Protein AF-A0A507FCL3-F1 (afdb_monomer)

Mean predicted aligned error: 18.38 Å

Radius of gyration: 32.46 Å; Cα contacts (8 Å, |Δi|>4): 302; chains: 1; bounding box: 67×98×70 Å

Solvent-accessible surface area (backbone atoms only — not comparable to full-atom values): 15483 Å² total; per-residue (Å²): 134,83,84,87,79,89,84,82,83,85,82,90,84,80,90,79,91,88,88,85,84,90,82,91,76,92,73,91,75,76,77,72,78,76,68,74,72,80,85,73,82,84,76,78,80,78,48,43,61,56,57,49,52,52,50,30,68,76,18,66,22,22,34,40,29,37,91,86,41,67,49,30,51,51,42,52,51,55,40,50,77,68,71,55,76,64,45,76,47,50,32,81,81,43,95,59,22,67,53,32,43,50,43,45,17,75,75,68,73,48,77,56,69,22,39,30,27,49,53,61,44,80,59,43,37,41,68,46,52,53,47,33,46,75,69,58,50,41,59,53,73,72,60,70,78,71,72,65,80,85,66,85,78,69,74,79,73,86,42,73,41,49,48,49,52,51,53,51,35,75,75,32,62,24,37,38,39,27,41,88,92,34,68,51,30,52,52,42,49,54,54,45,54,73,69,72,57,83,65,47,76,44,52,38,74,79,48,58,71,64,57,28,51,44,39,33,53,47,38,21,73,75,68,77,43,64,61,69,22,36,31,29,46,75,60,40,78,64,39,36,40,64,48,49,53,51,29,48,78,68,63,52,39,63,77,67,74,107

Nearest PDB structures (foldseek):
  5kqa-assembly1_A  TM=9.632E-01  e=6.337E-11  Polygonaceae
  5gtx-assembly2_B  TM=9.573E-01  e=3.361E-10  Polygonaceae
  2e7p-assembly5_D  TM=9.748E-01  e=5.745E-10  Populus tremula x Populus tremuloides
  2e7p-assembly1_B  TM=9.399E-01  e=3.567E-10  Populus tremula x Populus tremuloides
  3uiw-assembly1_A  TM=8.988E-01  e=1.966E-10  Danio rerio

InterPro domains:
  IPR002109 Glutaredoxin [PF00462] (61-123)
  IPR002109 Glutaredoxin [PF00462] (174-238)
  IPR011767 Glutaredoxin active site [PS00195] (63-79)
  IPR011899 Glutaredoxin, eukaryotic/virial [TIGR02180] (61-141)
  IPR014025 Glutaredoxin subgroup [PR00160] (61-79)
  IPR014025 Glutaredoxin subgroup [PR00160] (106-119)
  IPR014025 Glutaredoxin subgroup [PR00160] (120-133)
  IPR036249 Thioredoxin-like superfamily [SSF52833] (52-144)
  IPR036249 Thioredoxin-like superfamily [SSF52833] (163-258)

pLDDT: mean 82.32, std 20.41, range [35.91, 98.5]

Sequence (258 aa):
MKQGAVMPKQPFSKRNIWATILLLMLSSTLVFAYTEPPVNLISARANPATIAEEFISASKVAVFSKTTCPYCKKAKGLLNSYNATYSVLELNLRADGPLIQEYLANKTGQHTVPNIFIRGAHVGGCDALFQLDKEGKLKDLLASSAANPSTAAKQPPTHPAEQTVETILAHSKIVVFGRSGCLACLKAKKLLDSYQVAYTVVNIDLRDEEDGSEILSYLELRTGRRSVPNVFVRGESVGGNEDIHDMDRAGSLAALLE

Foldseek 3Di:
DDDDDDDDDDDDDDDDDDDDDDDDDDDDPPPPPPPPDPPDDDDPPQQLLNVLQCQLQVWQKEWEAAPPDPQSVLQVVVCVVLVFDGDYDHLVVDPCSQVNLVSLCVVPVASDPGFMHHLNHTQGTSVSLVVCVVVVNNNCSRPVPDHHPPDDPDDDDPDPLLVVLVVQLQVWQKEWEAAPPDPQSVLQVVVVVVLVADYHYDHLNPDPPVSSQVNLVVCCVQPVGSDPGFMDGSSHTQGTSVSLVVCVVVVNNNVRRD

Secondary structure (DSSP, 8-state):
-----------------------------------PPP---------HHHHHHHHHHH-SEEEEE-TT-HHHHHHHHHHHHTT---EEEEGGGSTTHHHHHHHHHHHHS--SSPEEEETTEEEESHHHHHHHHHTTHHHHHHH-------S--PPP--SHHHHHHHHHHHH-SEEEEE-TT-HHHHHHHHHHHHTT---EEEEGGGS-HHHHHHHHHHHHHHHS--SS-EEEETTEEEESHHHHHHHHHTT-HHHHH-

Organism: NCBI:txid246404

Structure (mmCIF, N/CA/C/O backbone):
data_AF-A0A507FCL3-F1
#
_entry.id   AF-A0A507FCL3-F1
#
loop_
_atom_site.group_PDB
_atom_site.id
_atom_site.type_symbol
_atom_site.label_atom_id
_atom_site.label_alt_id
_atom_site.label_comp_id
_atom_site.label_asym_id
_atom_site.label_entity_id
_atom_site.label_seq_id
_atom_site.pdbx_PDB_ins_code
_atom_site.Cartn_x
_atom_site.Cartn_y
_atom_site.Cartn_z
_atom_site.occupancy
_atom_site.B_iso_or_equiv
_atom_site.auth_seq_id
_atom_site.auth_comp_id
_atom_site.auth_asym_id
_atom_site.auth_atom_id
_atom_site.pdbx_PDB_model_num
ATOM 1 N N . MET A 1 1 ? 48.977 -60.668 -38.399 1.00 41.00 1 MET A N 1
ATOM 2 C CA . MET A 1 1 ? 49.342 -61.262 -37.089 1.00 41.00 1 MET A CA 1
ATOM 3 C C . MET A 1 1 ? 48.112 -61.252 -36.191 1.00 41.00 1 MET A C 1
ATOM 5 O O . MET A 1 1 ? 47.412 -60.254 -36.242 1.00 41.00 1 MET A O 1
ATOM 9 N N . LYS A 1 2 ? 47.927 -62.299 -35.364 1.00 46.09 2 LYS A N 1
ATOM 10 C CA . LYS A 1 2 ? 46.824 -62.507 -34.388 1.00 46.09 2 LYS A CA 1
ATOM 11 C C . LYS A 1 2 ? 45.443 -62.724 -35.054 1.00 46.09 2 LYS A C 1
ATOM 13 O O . LYS A 1 2 ? 44.996 -61.892 -35.826 1.00 46.09 2 LYS A O 1
ATOM 18 N N . GLN A 1 3 ? 44.941 -63.970 -35.060 1.00 44.97 3 GLN A N 1
ATOM 19 C CA . GLN A 1 3 ? 44.104 -64.619 -34.014 1.00 44.97 3 GLN A CA 1
ATOM 20 C C . GLN A 1 3 ? 42.691 -64.001 -34.017 1.00 44.97 3 GLN A C 1
ATOM 22 O O . GLN A 1 3 ? 42.576 -62.789 -33.944 1.00 44.97 3 GLN A O 1
ATOM 27 N N . GLY A 1 4 ? 41.591 -64.738 -34.208 1.00 37.34 4 GLY A N 1
ATOM 28 C CA . GLY A 1 4 ? 41.190 -65.977 -33.519 1.00 37.34 4 GLY A CA 1
ATOM 29 C C . GLY A 1 4 ? 40.108 -65.604 -32.481 1.00 37.34 4 GLY A C 1
ATOM 30 O O . GLY A 1 4 ? 40.205 -64.536 -31.897 1.00 37.34 4 GLY A O 1
ATOM 31 N N . ALA A 1 5 ? 39.050 -66.368 -32.204 1.00 46.97 5 ALA A N 1
ATOM 32 C CA . ALA A 1 5 ? 38.655 -67.694 -32.675 1.00 46.97 5 ALA A CA 1
ATOM 33 C C . ALA A 1 5 ? 37.117 -67.865 -32.589 1.00 46.97 5 ALA A C 1
ATOM 35 O O . ALA A 1 5 ? 36.411 -67.019 -32.046 1.00 46.97 5 ALA A O 1
ATOM 36 N N . VAL A 1 6 ? 36.607 -68.983 -33.113 1.00 52.00 6 VAL A N 1
ATOM 37 C CA . VAL A 1 6 ? 35.205 -69.423 -32.977 1.00 52.00 6 VAL A CA 1
ATOM 38 C C . VAL A 1 6 ? 34.882 -69.773 -31.517 1.00 52.00 6 VAL A C 1
ATOM 40 O O . VAL A 1 6 ? 35.696 -70.417 -30.859 1.00 52.00 6 VAL A O 1
ATOM 43 N N . MET A 1 7 ? 33.663 -69.477 -31.047 1.00 44.53 7 MET A N 1
ATOM 44 C CA . MET A 1 7 ? 33.050 -70.202 -29.922 1.00 44.53 7 MET A CA 1
ATOM 45 C C . MET A 1 7 ? 31.559 -70.521 -30.159 1.00 44.53 7 MET A C 1
ATOM 47 O O . MET A 1 7 ? 30.928 -69.863 -30.990 1.00 44.53 7 MET A O 1
ATOM 51 N N . PRO A 1 8 ? 31.010 -71.582 -29.525 1.00 54.41 8 PRO A N 1
ATOM 52 C CA . PRO A 1 8 ? 29.902 -72.347 -30.095 1.00 54.41 8 PRO A CA 1
ATOM 53 C C . PRO A 1 8 ? 28.560 -72.220 -29.343 1.00 54.41 8 PRO A C 1
ATOM 55 O O . PRO A 1 8 ? 28.418 -71.515 -28.348 1.00 54.41 8 PRO A O 1
ATOM 58 N N . LYS A 1 9 ? 27.546 -72.919 -29.866 1.00 48.75 9 LYS A N 1
ATOM 59 C CA . LYS A 1 9 ? 26.146 -72.906 -29.408 1.00 48.75 9 LYS A CA 1
ATOM 60 C C . LYS A 1 9 ? 25.936 -73.638 -28.065 1.00 48.75 9 LYS A C 1
ATOM 62 O O . LYS A 1 9 ? 26.449 -74.736 -27.917 1.00 48.75 9 LYS A O 1
ATOM 67 N N . GLN A 1 10 ? 25.084 -73.049 -27.207 1.00 46.94 10 GLN A N 1
ATOM 68 C CA . GLN A 1 10 ? 23.915 -73.635 -26.491 1.00 46.94 10 GLN A CA 1
ATOM 69 C C . GLN A 1 10 ? 24.068 -75.030 -25.825 1.00 46.94 10 GLN A C 1
ATOM 71 O O . GLN A 1 10 ? 24.465 -75.981 -26.493 1.00 46.94 10 GLN A O 1
ATOM 76 N N . PRO A 1 11 ? 23.579 -75.228 -24.576 1.00 53.56 11 PRO A N 1
ATOM 77 C CA . PRO A 1 11 ? 22.143 -75.535 -24.457 1.00 53.56 11 PRO A CA 1
ATOM 78 C C . PRO A 1 11 ? 21.402 -75.081 -23.179 1.00 53.56 11 PRO A C 1
ATOM 80 O O . PRO A 1 11 ? 21.971 -74.835 -22.119 1.00 53.56 11 PRO A O 1
ATOM 83 N N . PHE A 1 12 ? 20.069 -75.092 -23.299 1.00 45.16 12 PHE A N 1
ATOM 84 C CA . PHE A 1 12 ? 19.095 -75.169 -22.204 1.00 45.16 12 PHE A CA 1
ATOM 85 C C . PHE A 1 12 ? 19.418 -76.283 -21.189 1.00 45.16 12 PHE A C 1
ATOM 87 O O . PHE A 1 12 ? 19.737 -77.404 -21.583 1.00 45.16 12 PHE A O 1
ATOM 94 N N . SER A 1 13 ? 19.141 -76.034 -19.905 1.00 45.75 13 SER A N 1
ATOM 95 C CA . SER A 1 13 ? 18.914 -77.088 -18.904 1.00 45.75 13 SER A CA 1
ATOM 96 C C . SER A 1 13 ? 17.636 -76.817 -18.103 1.00 45.75 13 SER A C 1
ATOM 98 O O . SER A 1 13 ? 17.200 -75.672 -17.975 1.00 45.75 13 SER A O 1
ATOM 100 N N . LYS A 1 14 ? 16.985 -77.884 -17.628 1.00 47.19 14 LYS A N 1
ATOM 101 C CA . LYS A 1 14 ? 15.649 -77.862 -17.010 1.00 47.19 14 LYS A CA 1
ATOM 102 C C . LYS A 1 14 ? 15.719 -78.003 -15.481 1.00 47.19 14 LYS A C 1
ATOM 104 O O . LYS A 1 14 ? 16.662 -78.569 -14.948 1.00 47.19 14 LYS A O 1
ATOM 109 N N . ARG A 1 15 ? 14.648 -77.517 -14.838 1.00 52.25 15 ARG A N 1
ATOM 110 C CA . ARG A 1 15 ? 14.105 -77.821 -13.491 1.00 52.25 15 ARG A CA 1
ATOM 111 C C . ARG A 1 15 ? 14.760 -78.962 -12.687 1.00 52.25 15 ARG A C 1
ATOM 113 O O . ARG A 1 15 ? 14.888 -80.062 -13.208 1.00 52.25 15 ARG A O 1
ATOM 120 N N . ASN A 1 16 ? 14.925 -78.722 -11.381 1.00 45.62 16 ASN A N 1
ATOM 121 C CA . ASN A 1 16 ? 14.407 -79.503 -10.231 1.00 45.62 16 ASN A CA 1
ATOM 122 C C . ASN A 1 16 ? 14.698 -78.655 -8.964 1.00 45.62 16 ASN A C 1
ATOM 124 O O . ASN A 1 16 ? 15.793 -78.122 -8.847 1.00 45.62 16 ASN A O 1
ATOM 128 N N . ILE A 1 17 ? 13.736 -78.249 -8.123 1.00 52.31 17 ILE A N 1
ATOM 129 C CA . ILE A 1 17 ? 12.953 -79.041 -7.149 1.00 52.31 17 ILE A CA 1
ATOM 130 C C . ILE A 1 17 ? 13.863 -79.900 -6.261 1.00 52.31 17 ILE A C 1
ATOM 132 O O . ILE A 1 17 ? 14.416 -80.862 -6.768 1.00 52.31 17 ILE A O 1
ATOM 136 N N . TRP A 1 18 ? 13.985 -79.544 -4.976 1.00 36.41 18 TRP A N 1
ATOM 137 C CA . TRP A 1 18 ? 13.932 -80.377 -3.750 1.00 36.41 18 TRP A CA 1
ATOM 138 C C . TRP A 1 18 ? 14.302 -79.471 -2.555 1.00 36.41 18 TRP A C 1
ATOM 140 O O . TRP A 1 18 ? 15.135 -78.578 -2.691 1.00 36.41 18 TRP A O 1
ATOM 150 N N . ALA A 1 19 ? 13.640 -79.637 -1.408 1.00 41.69 19 ALA A N 1
ATOM 151 C CA . ALA A 1 19 ? 13.740 -78.728 -0.259 1.00 41.69 19 ALA A CA 1
ATOM 152 C C . ALA A 1 19 ? 14.414 -79.387 0.955 1.00 41.69 19 ALA A C 1
ATOM 154 O O . ALA A 1 19 ? 14.091 -80.532 1.245 1.00 41.69 19 ALA A O 1
ATOM 155 N N . THR A 1 20 ? 15.229 -78.631 1.705 1.00 46.69 20 THR A N 1
ATOM 156 C CA . THR A 1 20 ? 15.586 -78.853 3.133 1.00 46.69 20 THR A CA 1
ATOM 157 C C . THR A 1 20 ? 16.237 -77.568 3.689 1.00 46.69 20 THR A C 1
ATOM 159 O O . THR A 1 20 ? 17.248 -77.140 3.148 1.00 46.69 20 THR A O 1
ATOM 162 N N . ILE A 1 21 ? 15.589 -76.793 4.572 1.00 44.28 21 ILE A N 1
ATOM 163 C CA . ILE A 1 21 ? 15.561 -76.877 6.059 1.00 44.28 21 ILE A CA 1
ATOM 164 C C . ILE A 1 21 ? 16.564 -75.914 6.753 1.00 44.28 21 ILE A C 1
ATOM 166 O O . ILE A 1 21 ? 17.765 -76.141 6.772 1.00 44.28 21 ILE A O 1
ATOM 170 N N . LEU A 1 22 ? 15.987 -74.863 7.357 1.00 38.59 22 LEU A N 1
ATOM 171 C CA . LEU A 1 22 ? 16.255 -74.303 8.699 1.00 38.59 22 LEU A CA 1
ATOM 172 C C . LEU A 1 22 ? 17.705 -73.998 9.163 1.00 38.59 22 LEU A C 1
ATOM 174 O O . LEU A 1 22 ? 18.392 -74.896 9.634 1.00 38.59 22 LEU A O 1
ATOM 178 N N . LEU A 1 23 ? 18.041 -72.702 9.309 1.00 42.62 23 LEU A N 1
ATOM 179 C CA . LEU A 1 23 ? 18.432 -72.134 10.619 1.00 42.62 23 LEU A CA 1
ATOM 180 C C . LEU A 1 23 ? 18.276 -70.599 10.670 1.00 42.62 23 LEU A C 1
ATOM 182 O O . LEU A 1 23 ? 18.403 -69.915 9.658 1.00 42.62 23 LEU A O 1
ATOM 186 N N . LEU A 1 24 ? 17.980 -70.068 11.860 1.00 46.19 24 LEU A N 1
ATOM 187 C CA . LEU A 1 24 ? 17.796 -68.639 12.135 1.00 46.19 24 LEU A CA 1
ATOM 188 C C . LEU A 1 24 ? 19.105 -67.840 12.067 1.00 46.19 24 LEU A C 1
ATOM 190 O O . LEU A 1 24 ? 20.075 -68.214 12.718 1.00 46.19 24 LEU A O 1
ATOM 194 N N . MET A 1 25 ? 19.050 -66.651 11.459 1.00 47.28 25 MET A N 1
ATOM 195 C CA . MET A 1 25 ? 19.746 -65.461 11.965 1.00 47.28 25 MET A CA 1
ATOM 196 C C . MET A 1 25 ? 18.852 -64.233 11.786 1.00 47.28 25 MET A C 1
ATOM 198 O O . MET A 1 25 ? 18.450 -63.903 10.671 1.00 47.28 25 MET A O 1
ATOM 202 N N . LEU A 1 26 ? 18.540 -63.549 12.890 1.00 54.47 26 LEU A N 1
ATOM 203 C CA . LEU A 1 26 ? 17.855 -62.262 12.842 1.00 54.47 26 LEU A CA 1
ATOM 204 C C . LEU A 1 26 ? 18.842 -61.190 12.369 1.00 54.47 26 LEU A C 1
ATOM 206 O O . LEU A 1 26 ? 19.818 -60.902 13.055 1.00 54.47 26 LEU A O 1
ATOM 210 N N . SER A 1 27 ? 18.537 -60.525 11.259 1.00 54.50 27 SER A N 1
ATOM 211 C CA . SER A 1 27 ? 19.008 -59.159 11.032 1.00 54.50 27 SER A CA 1
ATOM 212 C C . SER A 1 27 ? 17.822 -58.307 10.602 1.00 54.50 27 SER A C 1
ATOM 214 O O . SER A 1 27 ? 17.270 -58.455 9.516 1.00 54.50 27 SER A O 1
ATOM 216 N N . SER A 1 28 ? 17.376 -57.456 11.526 1.00 59.56 28 SER A N 1
ATOM 217 C CA . SER A 1 28 ? 16.329 -56.479 11.262 1.00 59.56 28 SER A CA 1
ATOM 218 C C . SER A 1 28 ? 16.870 -55.420 10.308 1.00 59.56 28 SER A C 1
ATOM 220 O O . SER A 1 28 ? 17.508 -54.458 10.728 1.00 59.56 28 SER A O 1
ATOM 222 N N . THR A 1 29 ? 16.591 -55.582 9.021 1.00 54.59 29 THR A N 1
ATOM 223 C CA . THR A 1 29 ? 16.470 -54.459 8.094 1.00 54.59 29 THR A CA 1
ATOM 224 C C . THR A 1 29 ? 14.994 -54.243 7.813 1.00 54.59 29 THR A C 1
ATOM 226 O O . THR A 1 29 ? 14.493 -54.442 6.707 1.00 54.59 29 THR A O 1
ATOM 229 N N . LEU A 1 30 ? 14.286 -53.793 8.856 1.00 53.47 30 LEU A N 1
ATOM 230 C CA . LEU A 1 30 ? 13.084 -53.005 8.643 1.00 53.47 30 LEU A CA 1
ATOM 231 C C . LEU A 1 30 ? 13.501 -51.841 7.741 1.00 53.47 30 LEU A C 1
ATOM 233 O O . LEU A 1 30 ? 14.186 -50.918 8.184 1.00 53.47 30 LEU A O 1
ATOM 237 N N . VAL A 1 31 ? 13.116 -51.911 6.466 1.00 51.66 31 VAL A N 1
ATOM 238 C CA . VAL A 1 31 ? 13.117 -50.743 5.595 1.00 51.66 31 VAL A CA 1
ATOM 239 C C . VAL A 1 31 ? 12.065 -49.823 6.191 1.00 51.66 31 VAL A C 1
ATOM 241 O O . VAL A 1 31 ? 10.886 -49.891 5.848 1.00 51.66 31 VAL A O 1
ATOM 244 N N . PHE A 1 32 ? 12.498 -48.986 7.136 1.00 46.69 32 PHE A N 1
ATOM 245 C CA . PHE A 1 32 ? 11.825 -47.736 7.404 1.00 46.69 32 PHE A CA 1
ATOM 246 C C . PHE A 1 32 ? 11.746 -47.046 6.051 1.00 46.69 32 PHE A C 1
ATOM 248 O O . PHE A 1 32 ? 12.746 -46.545 5.533 1.00 46.69 32 PHE A O 1
ATOM 255 N N . ALA A 1 33 ? 10.552 -47.067 5.465 1.00 51.16 33 ALA A N 1
ATOM 256 C CA . ALA A 1 33 ? 10.177 -46.072 4.494 1.00 51.16 33 ALA A CA 1
ATOM 257 C C . ALA A 1 33 ? 10.302 -44.741 5.234 1.00 51.16 33 ALA A C 1
ATOM 259 O O . ALA A 1 33 ? 9.405 -44.345 5.976 1.00 51.16 33 ALA A O 1
ATOM 260 N N . TYR A 1 34 ? 11.464 -44.104 5.088 1.00 38.34 34 TYR A N 1
ATOM 261 C CA . TYR A 1 34 ? 11.653 -42.705 5.411 1.00 38.34 34 TYR A CA 1
ATOM 262 C C . TYR A 1 34 ? 10.756 -41.938 4.446 1.00 38.34 34 TYR A C 1
ATOM 264 O O . TYR A 1 34 ? 11.177 -41.491 3.383 1.00 38.34 34 TYR A O 1
ATOM 272 N N . THR A 1 35 ? 9.479 -41.841 4.811 1.00 48.72 35 THR A N 1
ATOM 273 C CA . THR A 1 35 ? 8.622 -40.761 4.361 1.00 48.72 35 THR A CA 1
ATOM 274 C C . THR A 1 35 ? 9.344 -39.491 4.764 1.00 48.72 35 THR A C 1
ATOM 276 O O . THR A 1 35 ? 9.449 -39.201 5.961 1.00 48.72 35 THR A O 1
ATOM 279 N N . GLU A 1 36 ? 9.899 -38.776 3.789 1.00 56.44 36 GLU A N 1
ATOM 280 C CA . GLU A 1 36 ? 10.427 -37.447 4.049 1.00 56.44 36 GLU A CA 1
ATOM 281 C C . GLU A 1 36 ? 9.304 -36.638 4.711 1.00 56.44 36 GLU A C 1
ATOM 283 O O . GLU A 1 36 ? 8.188 -36.598 4.176 1.00 56.44 36 GLU A O 1
ATOM 288 N N . PRO A 1 37 ? 9.529 -36.050 5.900 1.00 52.41 37 PRO A N 1
ATOM 289 C CA . PRO A 1 37 ? 8.549 -35.134 6.450 1.00 52.41 37 PRO A CA 1
ATOM 290 C C . PRO A 1 37 ? 8.396 -33.988 5.442 1.00 52.41 37 PRO A C 1
ATOM 292 O O . PRO A 1 37 ? 9.414 -33.496 4.945 1.00 52.41 37 PRO A O 1
ATOM 295 N N . PRO A 1 38 ? 7.168 -33.541 5.119 1.00 48.25 38 PRO A N 1
ATOM 296 C CA . PRO A 1 38 ? 7.000 -32.393 4.244 1.00 48.25 38 PRO A CA 1
ATOM 297 C C . PRO A 1 38 ? 7.740 -31.208 4.867 1.00 48.25 38 PRO A C 1
ATOM 299 O O . PRO A 1 38 ? 7.417 -30.783 5.978 1.00 48.25 38 PRO A O 1
ATOM 302 N N . VAL A 1 39 ? 8.760 -30.714 4.160 1.00 42.56 39 VAL A N 1
ATOM 303 C CA . VAL A 1 39 ? 9.591 -29.580 4.577 1.00 42.56 39 VAL A CA 1
ATOM 304 C C . VAL A 1 39 ? 8.739 -28.316 4.625 1.00 42.56 39 VAL A C 1
ATOM 306 O O . VAL A 1 39 ? 8.564 -27.609 3.636 1.00 42.56 39 VAL A O 1
ATOM 309 N N . ASN A 1 40 ? 8.147 -28.073 5.791 1.00 50.50 40 ASN A N 1
ATOM 310 C CA . ASN A 1 40 ? 7.232 -26.970 6.021 1.00 50.50 40 ASN A CA 1
ATOM 311 C C . ASN A 1 40 ? 7.983 -25.810 6.690 1.00 50.50 40 ASN A C 1
ATOM 313 O O . ASN A 1 40 ? 8.512 -25.976 7.790 1.00 50.50 40 ASN A O 1
ATOM 317 N N . LEU A 1 41 ? 7.996 -24.652 6.014 1.00 49.38 41 LEU A N 1
ATOM 318 C CA . LEU A 1 41 ? 8.851 -23.476 6.264 1.00 49.38 41 LEU A CA 1
ATOM 319 C C . LEU A 1 41 ? 10.358 -23.788 6.036 1.00 49.38 41 LEU A C 1
ATOM 321 O O . LEU A 1 41 ? 10.830 -24.896 6.251 1.00 49.38 41 LEU A O 1
ATOM 325 N N . ILE A 1 42 ? 11.186 -22.867 5.531 1.00 45.62 42 ILE A N 1
ATOM 326 C CA . ILE A 1 42 ? 11.552 -21.588 6.161 1.00 45.62 42 ILE A CA 1
ATOM 327 C C . ILE A 1 42 ? 12.036 -20.551 5.118 1.00 45.62 42 ILE A C 1
ATOM 329 O O . ILE A 1 42 ? 12.816 -20.863 4.225 1.00 45.62 42 ILE A O 1
ATOM 333 N N . SER A 1 43 ? 11.674 -19.283 5.355 1.00 41.28 43 SER A N 1
ATOM 334 C CA . SER A 1 43 ? 12.334 -18.056 4.863 1.00 41.28 43 SER A CA 1
ATOM 335 C C . SER A 1 43 ? 12.293 -17.742 3.356 1.00 41.28 43 SER A C 1
ATOM 337 O O . SER A 1 43 ? 13.314 -17.696 2.669 1.00 41.28 43 SER A O 1
ATOM 339 N N . ALA A 1 44 ? 11.135 -17.254 2.905 1.00 42.94 44 ALA A N 1
ATOM 340 C CA . ALA A 1 44 ? 11.190 -15.940 2.266 1.00 42.94 44 ALA A CA 1
ATOM 341 C C . ALA A 1 44 ? 11.679 -14.935 3.328 1.00 42.94 44 ALA A C 1
ATOM 343 O O . ALA A 1 44 ? 11.151 -14.928 4.443 1.00 42.94 44 ALA A O 1
ATOM 344 N N . ARG A 1 45 ? 12.681 -14.102 3.016 1.00 50.03 45 ARG A N 1
ATOM 345 C CA . ARG A 1 45 ? 13.076 -13.000 3.910 1.00 50.03 45 ARG A CA 1
ATOM 346 C C . ARG A 1 45 ? 11.857 -12.096 4.086 1.00 50.03 45 ARG A C 1
ATOM 348 O O . ARG A 1 45 ? 11.479 -11.418 3.135 1.00 50.03 45 ARG A O 1
ATOM 355 N N . ALA A 1 46 ? 11.240 -12.118 5.265 1.00 60.62 46 ALA A N 1
ATOM 356 C CA . ALA A 1 46 ? 10.070 -11.297 5.544 1.00 60.62 46 ALA A CA 1
ATOM 357 C C . ALA A 1 46 ? 10.431 -9.822 5.313 1.00 60.62 46 ALA A C 1
ATOM 359 O O . ALA A 1 46 ? 11.392 -9.311 5.892 1.00 60.62 46 ALA A O 1
ATOM 360 N N . ASN A 1 47 ? 9.708 -9.169 4.402 1.00 85.50 47 ASN A N 1
ATOM 361 C CA . ASN A 1 47 ? 9.982 -7.790 4.021 1.00 85.50 47 ASN A CA 1
ATOM 362 C C . ASN A 1 47 ? 9.732 -6.883 5.248 1.00 85.50 47 ASN A C 1
ATOM 364 O O . ASN A 1 47 ? 8.664 -6.995 5.856 1.00 85.50 47 ASN A O 1
ATOM 368 N N . PRO A 1 48 ? 10.669 -5.988 5.622 1.00 83.44 48 PRO A N 1
ATOM 369 C CA . PRO A 1 48 ? 10.483 -5.025 6.710 1.00 83.44 48 PRO A CA 1
ATOM 370 C C . PRO A 1 48 ? 9.162 -4.246 6.643 1.00 83.44 48 PRO A C 1
ATOM 372 O O . PRO A 1 48 ? 8.553 -4.004 7.685 1.00 83.44 48 PRO A O 1
ATOM 375 N N . ALA A 1 49 ? 8.688 -3.921 5.434 1.00 84.94 49 ALA A N 1
ATOM 376 C CA . ALA A 1 49 ? 7.382 -3.303 5.216 1.00 84.94 49 ALA A CA 1
ATOM 377 C C . ALA A 1 49 ? 6.231 -4.230 5.644 1.00 84.94 49 ALA A C 1
ATOM 379 O O . ALA A 1 49 ? 5.389 -3.839 6.446 1.00 84.94 49 ALA A O 1
ATOM 380 N N . THR A 1 50 ? 6.228 -5.483 5.178 1.00 84.62 50 THR A N 1
ATOM 381 C CA . THR A 1 50 ? 5.217 -6.489 5.542 1.00 84.62 50 THR A CA 1
ATOM 382 C C . THR A 1 50 ? 5.174 -6.718 7.052 1.00 84.62 50 THR A C 1
ATOM 384 O O . THR A 1 50 ? 4.097 -6.678 7.633 1.00 84.62 50 THR A O 1
ATOM 387 N N . ILE A 1 51 ? 6.333 -6.850 7.710 1.00 89.50 51 ILE A N 1
ATOM 388 C CA . ILE A 1 51 ? 6.412 -7.014 9.173 1.00 89.50 51 ILE A CA 1
ATOM 389 C C . ILE A 1 51 ? 5.788 -5.813 9.900 1.00 89.50 51 ILE A C 1
ATOM 391 O O . ILE A 1 51 ? 5.083 -5.992 10.894 1.00 89.50 51 ILE A O 1
ATOM 395 N N . ALA A 1 52 ? 6.051 -4.590 9.430 1.00 92.81 52 ALA A N 1
ATOM 396 C CA . ALA A 1 52 ? 5.485 -3.385 10.023 1.00 92.81 52 ALA A CA 1
ATOM 397 C C . ALA A 1 52 ? 3.958 -3.328 9.847 1.00 92.81 52 ALA A C 1
ATOM 399 O O . ALA A 1 52 ? 3.247 -3.120 10.828 1.00 92.81 52 ALA A O 1
ATOM 400 N N . GLU A 1 53 ? 3.449 -3.562 8.635 1.00 91.81 53 GLU A N 1
ATOM 401 C CA . GLU A 1 53 ? 2.014 -3.493 8.329 1.00 91.81 53 GLU A CA 1
ATOM 402 C C . GLU A 1 53 ? 1.207 -4.624 8.985 1.00 91.81 53 GLU A C 1
ATOM 404 O O . GLU A 1 53 ? 0.122 -4.375 9.514 1.00 91.81 53 GLU A O 1
ATOM 409 N N . GLU A 1 54 ? 1.737 -5.849 9.038 1.00 89.12 54 GLU A N 1
ATOM 410 C CA . GLU A 1 54 ? 1.147 -6.956 9.805 1.00 89.12 54 GLU A CA 1
ATOM 411 C C . GLU A 1 54 ? 1.082 -6.609 11.297 1.00 89.12 54 GLU A C 1
ATOM 413 O O . GLU A 1 54 ? 0.040 -6.762 11.934 1.00 89.12 54 GLU A O 1
ATOM 418 N N . PHE A 1 55 ? 2.166 -6.066 11.863 1.00 94.25 55 PHE A N 1
ATOM 419 C CA . PHE A 1 55 ? 2.200 -5.678 13.271 1.00 94.25 55 PHE A CA 1
ATOM 420 C C . PHE A 1 55 ? 1.230 -4.529 13.592 1.00 94.25 55 PHE A C 1
ATOM 422 O O . PHE A 1 55 ? 0.575 -4.555 14.637 1.00 94.25 55 PHE A O 1
ATOM 429 N N . ILE A 1 56 ? 1.108 -3.543 12.698 1.00 94.88 56 ILE A N 1
ATOM 430 C CA . ILE A 1 56 ? 0.169 -2.417 12.814 1.00 94.88 56 ILE A CA 1
ATOM 431 C C . ILE A 1 56 ? -1.283 -2.901 12.709 1.00 94.88 56 ILE A C 1
ATOM 433 O O . ILE A 1 56 ? -2.114 -2.506 13.525 1.00 94.88 56 ILE A O 1
ATOM 437 N N . SER A 1 57 ? -1.599 -3.758 11.735 1.00 90.12 57 SER A N 1
ATOM 438 C CA . SER A 1 57 ? -2.970 -4.225 11.478 1.00 90.12 57 SER A CA 1
ATOM 439 C C . SER A 1 57 ? -3.474 -5.245 12.506 1.00 90.12 57 SER A C 1
ATOM 441 O O . SER A 1 57 ? -4.655 -5.216 12.861 1.00 90.12 57 SER A O 1
ATOM 443 N N . ALA A 1 58 ? -2.589 -6.093 13.043 1.00 88.81 58 ALA A N 1
ATOM 444 C CA . ALA A 1 58 ? -2.910 -7.053 14.102 1.00 88.81 58 ALA A CA 1
ATOM 445 C C . ALA A 1 58 ? -3.057 -6.417 15.500 1.00 88.81 58 ALA A C 1
ATOM 447 O O . ALA A 1 58 ? -3.573 -7.054 16.420 1.00 88.81 58 ALA A O 1
ATOM 448 N N . SER A 1 59 ? -2.610 -5.170 15.690 1.00 91.25 59 SER A N 1
ATOM 449 C CA . SER A 1 59 ? -2.523 -4.531 17.008 1.00 91.25 59 SER A CA 1
ATOM 450 C C . SER A 1 59 ? -3.509 -3.372 17.159 1.00 91.25 59 SER A C 1
ATOM 452 O O . SER A 1 59 ? -3.393 -2.347 16.493 1.00 91.25 59 SER A O 1
ATOM 454 N N . LYS A 1 60 ? -4.425 -3.462 18.137 1.00 93.06 60 LYS A N 1
ATOM 455 C CA . LYS A 1 60 ? -5.326 -2.342 18.495 1.00 93.06 60 LYS A CA 1
ATOM 456 C C . LYS A 1 60 ? -4.544 -1.062 18.825 1.00 93.06 60 LYS A C 1
ATOM 458 O O . LYS A 1 60 ? -4.972 0.035 18.468 1.00 93.06 60 LYS A O 1
ATOM 463 N N . VAL A 1 61 ? -3.405 -1.219 19.497 1.00 97.00 61 VAL A N 1
ATOM 464 C CA . VAL A 1 61 ? -2.395 -0.183 19.724 1.00 97.00 61 VAL A CA 1
ATOM 465 C C . VAL A 1 61 ? -1.037 -0.823 19.444 1.00 97.00 61 VAL A C 1
ATOM 467 O O . VAL A 1 61 ? -0.680 -1.805 20.096 1.00 97.00 61 VAL A O 1
ATOM 470 N N . ALA A 1 62 ? -0.300 -0.296 18.471 1.00 97.88 62 ALA A N 1
ATOM 471 C CA . ALA A 1 62 ? 1.010 -0.791 18.061 1.00 97.88 62 ALA A CA 1
ATOM 472 C C . ALA A 1 62 ? 2.090 0.201 18.510 1.00 97.88 62 ALA A C 1
ATOM 474 O O . ALA A 1 62 ? 1.997 1.393 18.212 1.00 97.88 62 ALA A O 1
ATOM 475 N N . VAL A 1 63 ? 3.113 -0.272 19.226 1.00 98.44 63 VAL A N 1
ATOM 476 C CA . VAL A 1 63 ? 4.212 0.568 19.724 1.00 98.44 63 VAL A CA 1
ATOM 477 C C . VAL A 1 63 ? 5.545 0.049 19.192 1.00 98.44 63 VAL A C 1
ATOM 479 O O . VAL A 1 63 ? 6.103 -0.921 19.711 1.00 98.44 63 VAL A O 1
ATOM 482 N N . PHE A 1 64 ? 6.099 0.724 18.188 1.00 98.44 64 PHE A N 1
ATOM 483 C CA . PHE A 1 64 ? 7.480 0.500 17.769 1.00 98.44 64 PHE A CA 1
ATOM 484 C C . PHE A 1 64 ? 8.415 1.205 18.753 1.00 98.44 64 PHE A C 1
ATOM 486 O O . PHE A 1 64 ? 8.304 2.409 18.991 1.00 98.44 64 PHE A O 1
ATOM 493 N N . SER A 1 65 ? 9.305 0.437 19.375 1.00 98.50 65 SER A N 1
ATOM 494 C CA . SER A 1 65 ? 10.014 0.810 20.602 1.00 98.50 65 SER A CA 1
ATOM 495 C C . SER A 1 65 ? 11.503 0.466 20.515 1.00 98.50 65 SER A C 1
ATOM 497 O O . SER A 1 65 ? 11.941 -0.264 19.623 1.00 98.50 65 SER A O 1
ATOM 499 N N . LYS A 1 66 ? 12.293 0.995 21.455 1.00 97.88 66 LYS A N 1
ATOM 500 C CA . LYS A 1 66 ? 13.606 0.440 21.808 1.00 97.88 66 LYS A CA 1
ATOM 501 C C . LYS A 1 66 ? 13.717 0.289 23.324 1.00 97.88 66 LYS A C 1
ATOM 503 O O . LYS A 1 66 ? 13.365 1.217 24.058 1.00 97.88 66 LYS A O 1
ATOM 508 N N . THR A 1 67 ? 14.267 -0.826 23.804 1.00 95.75 67 THR A N 1
ATOM 509 C CA . THR A 1 67 ? 14.271 -1.197 25.235 1.00 95.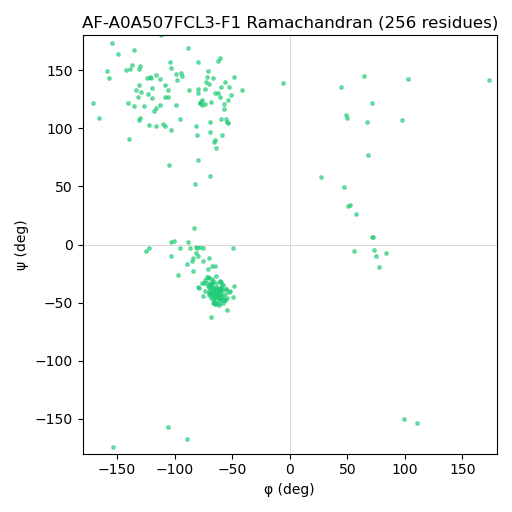75 67 THR A CA 1
ATOM 510 C C . THR A 1 67 ? 15.000 -0.188 26.128 1.00 95.75 67 THR A C 1
ATOM 512 O O . THR A 1 67 ? 14.622 0.034 27.283 1.00 95.75 67 THR A O 1
ATOM 515 N N . THR A 1 68 ? 16.026 0.470 25.587 1.00 94.25 68 THR A N 1
ATOM 516 C CA . THR A 1 68 ? 16.827 1.498 26.265 1.00 94.25 68 THR A CA 1
ATOM 517 C C . THR A 1 68 ? 16.213 2.901 26.206 1.00 94.25 68 THR A C 1
ATOM 519 O O . THR A 1 68 ? 16.663 3.784 26.933 1.00 94.25 68 THR A O 1
ATOM 522 N N . CYS A 1 69 ? 15.177 3.137 25.394 1.00 96.69 69 CYS A N 1
ATOM 523 C CA . CYS A 1 69 ? 14.640 4.479 25.164 1.00 96.69 69 CYS A CA 1
ATOM 524 C C . CYS A 1 69 ? 13.756 4.971 26.336 1.00 96.69 69 CYS A C 1
ATOM 526 O O . CYS A 1 69 ? 12.733 4.346 26.641 1.00 96.69 69 CYS A O 1
ATOM 528 N N . PRO A 1 70 ? 14.066 6.124 26.967 1.00 97.62 70 PRO A N 1
ATOM 529 C CA . PRO A 1 70 ? 13.255 6.667 28.058 1.00 97.62 70 PRO A CA 1
ATOM 530 C C . PRO A 1 70 ? 11.875 7.150 27.587 1.00 97.62 70 PRO A C 1
ATOM 532 O O . PRO A 1 70 ? 10.894 6.970 28.305 1.00 97.62 70 PRO A O 1
ATOM 535 N N . TYR A 1 71 ? 11.758 7.692 26.370 1.00 98.38 71 TYR A N 1
ATOM 536 C CA . TYR A 1 71 ? 10.474 8.118 25.798 1.00 98.38 71 TYR A CA 1
ATOM 537 C C . TYR A 1 71 ? 9.544 6.930 25.515 1.00 98.38 71 TYR A C 1
ATOM 539 O O . TYR A 1 71 ? 8.349 7.011 25.783 1.00 98.38 71 TYR A O 1
ATOM 547 N N . CYS A 1 72 ? 10.089 5.787 25.080 1.00 97.56 72 CYS A N 1
ATOM 548 C CA . CYS A 1 72 ? 9.314 4.550 24.941 1.00 97.56 72 CYS A CA 1
ATOM 549 C C . CYS A 1 72 ? 8.770 4.073 26.296 1.00 97.56 72 CYS A C 1
ATOM 551 O O . CYS A 1 72 ? 7.628 3.629 26.379 1.00 97.56 72 CYS A O 1
ATOM 553 N N . LYS A 1 73 ? 9.560 4.193 27.375 1.00 98.19 73 LYS A N 1
ATOM 554 C CA . LYS A 1 73 ? 9.111 3.871 28.741 1.00 98.19 73 LYS A CA 1
ATOM 555 C C . LYS A 1 73 ? 8.005 4.821 29.218 1.00 98.19 73 LYS A C 1
ATOM 557 O O . LYS A 1 73 ? 7.015 4.341 29.758 1.00 98.19 73 LYS A O 1
ATOM 562 N N . LYS A 1 74 ? 8.128 6.133 28.968 1.00 98.19 74 LYS A N 1
ATOM 563 C CA . LYS A 1 74 ? 7.086 7.130 29.291 1.00 98.19 74 LYS A CA 1
ATOM 564 C C . LYS A 1 74 ? 5.771 6.854 28.556 1.00 98.19 74 LYS A C 1
ATOM 566 O O . LYS A 1 74 ? 4.734 6.771 29.204 1.00 98.19 74 LYS A O 1
ATOM 571 N N . ALA A 1 75 ? 5.816 6.654 27.238 1.00 98.19 75 ALA A N 1
ATOM 572 C CA . ALA A 1 75 ? 4.625 6.373 26.434 1.00 98.19 75 ALA A CA 1
ATOM 573 C C . ALA A 1 75 ? 3.927 5.067 26.858 1.00 98.19 75 ALA A C 1
ATOM 575 O O . ALA A 1 75 ? 2.714 5.053 27.050 1.00 98.19 75 ALA A O 1
ATOM 576 N N . LYS A 1 76 ? 4.692 3.989 27.098 1.00 98.25 76 LYS A N 1
ATOM 577 C CA . LYS A 1 76 ? 4.155 2.731 27.648 1.00 98.25 76 LYS A CA 1
ATOM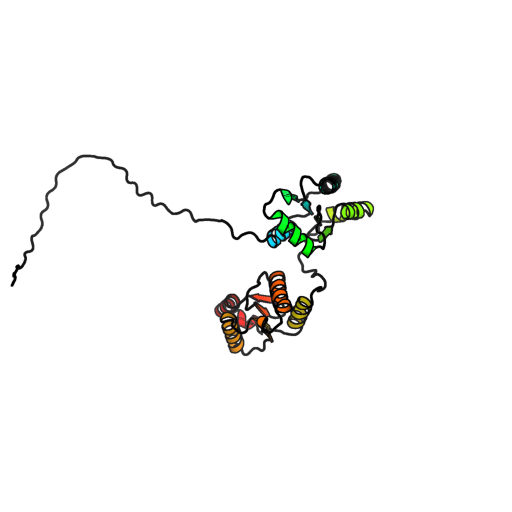 578 C C . LYS A 1 76 ? 3.549 2.922 29.045 1.00 98.25 76 LYS A C 1
ATOM 580 O O . LYS A 1 76 ? 2.499 2.358 29.328 1.00 98.25 76 LYS A O 1
ATOM 585 N N . GLY A 1 77 ? 4.147 3.766 29.890 1.00 98.06 77 GLY A N 1
ATOM 586 C CA . GLY A 1 77 ? 3.589 4.151 31.191 1.00 98.06 77 GLY A CA 1
ATOM 587 C C . GLY A 1 77 ? 2.230 4.856 31.093 1.00 98.06 77 GLY A C 1
ATOM 588 O O . GLY A 1 77 ? 1.320 4.508 31.840 1.00 98.06 77 GLY A O 1
ATOM 589 N N . LEU A 1 78 ? 2.067 5.779 30.140 1.00 98.00 78 LEU A N 1
ATOM 590 C CA . LEU A 1 78 ? 0.790 6.457 29.884 1.00 98.00 78 LEU A CA 1
ATOM 591 C C . LEU A 1 78 ? -0.280 5.491 29.346 1.00 98.00 78 LEU A C 1
ATOM 593 O O . LEU A 1 78 ? -1.416 5.498 29.811 1.00 98.00 78 LEU A O 1
ATOM 597 N N . LEU A 1 79 ? 0.075 4.596 28.418 1.00 97.62 79 LEU A N 1
ATOM 598 C CA . LEU A 1 79 ? -0.847 3.550 27.952 1.00 97.62 79 LEU A CA 1
ATOM 599 C C . LEU A 1 79 ? -1.266 2.608 29.098 1.00 97.62 79 LEU A C 1
ATOM 601 O O . LEU A 1 79 ? -2.441 2.251 29.204 1.00 97.62 79 LEU A O 1
ATOM 605 N N . ASN A 1 80 ? -0.336 2.271 30.000 1.00 97.12 80 ASN A N 1
ATOM 606 C CA . ASN A 1 80 ? -0.628 1.481 31.198 1.00 97.12 80 ASN A CA 1
ATOM 607 C C . ASN A 1 80 ? -1.602 2.197 32.151 1.00 97.12 80 ASN A C 1
ATOM 609 O O . ASN A 1 80 ? -2.483 1.534 32.688 1.00 97.12 80 ASN A O 1
ATOM 613 N N . SER A 1 81 ? -1.508 3.521 32.352 1.00 96.81 81 SER A N 1
ATOM 614 C CA . SER A 1 81 ? -2.452 4.240 33.233 1.00 96.81 81 SER A CA 1
ATOM 615 C C . SER A 1 81 ? -3.885 4.286 32.692 1.00 96.81 81 SER A C 1
ATOM 617 O O . SER A 1 81 ? -4.821 4.472 33.464 1.00 96.81 81 SER A O 1
ATOM 619 N N . TYR A 1 82 ? -4.071 4.052 31.390 1.00 93.75 82 TYR A N 1
ATOM 620 C CA . TYR A 1 82 ? -5.381 3.837 30.767 1.00 93.75 82 TYR A CA 1
ATOM 621 C C . TYR A 1 82 ? -5.846 2.369 30.773 1.00 93.75 82 TYR A C 1
ATOM 623 O O . TYR A 1 82 ? -6.908 2.071 30.227 1.00 93.75 82 TYR A O 1
ATOM 631 N N . ASN A 1 83 ? -5.070 1.444 31.355 1.00 93.62 83 ASN A N 1
ATOM 632 C CA . ASN A 1 83 ? -5.250 -0.009 31.227 1.00 93.62 83 ASN A CA 1
ATOM 633 C C . ASN A 1 83 ? -5.375 -0.469 29.758 1.00 93.62 83 ASN A C 1
ATOM 635 O O . ASN A 1 83 ? -6.111 -1.406 29.440 1.00 93.62 83 ASN A O 1
ATOM 639 N N . ALA A 1 84 ? -4.681 0.207 28.836 1.00 93.06 84 ALA A N 1
ATOM 640 C CA . ALA A 1 84 ? -4.757 -0.103 27.417 1.00 93.06 84 ALA A CA 1
ATOM 641 C C . ALA A 1 84 ? -3.999 -1.394 27.082 1.00 93.06 84 ALA A C 1
ATOM 643 O O . ALA A 1 84 ? -2.839 -1.562 27.451 1.00 93.06 84 ALA A O 1
ATOM 644 N N . THR A 1 85 ? -4.620 -2.279 26.302 1.00 92.62 85 THR A N 1
ATOM 645 C CA . THR A 1 85 ? -3.917 -3.395 25.655 1.00 92.62 85 THR A CA 1
ATOM 646 C C . THR A 1 85 ? -3.159 -2.879 24.432 1.00 92.62 85 THR A C 1
ATOM 648 O O . THR A 1 85 ? -3.774 -2.328 23.517 1.00 92.62 85 THR A O 1
ATOM 651 N N . TYR A 1 86 ? -1.840 -3.072 24.403 1.00 96.44 86 TYR A N 1
ATOM 652 C CA . TYR A 1 86 ? -0.976 -2.708 23.278 1.00 96.44 86 TYR A CA 1
ATOM 653 C C . TYR A 1 86 ? 0.082 -3.778 23.004 1.00 96.44 86 TYR A C 1
ATOM 655 O O . TYR A 1 86 ? 0.541 -4.472 23.911 1.00 96.44 86 TYR A O 1
ATOM 663 N N . SER A 1 87 ? 0.493 -3.867 21.743 1.00 97.19 87 SER A N 1
ATOM 664 C CA . SER A 1 87 ? 1.617 -4.684 21.288 1.00 97.19 87 SER A CA 1
ATOM 665 C C . SER A 1 87 ? 2.882 -3.830 21.227 1.00 97.19 87 SER A C 1
ATOM 667 O O . SER A 1 87 ? 2.821 -2.647 20.881 1.00 97.19 87 SER A O 1
ATOM 669 N N . VAL A 1 88 ? 4.050 -4.423 21.491 1.00 98.19 88 VAL A N 1
ATOM 670 C CA . VAL A 1 88 ? 5.348 -3.734 21.380 1.00 98.19 88 VAL A CA 1
ATOM 671 C C . VAL A 1 88 ? 6.276 -4.482 20.428 1.00 98.19 88 VAL A C 1
ATOM 673 O O . VAL A 1 88 ? 6.499 -5.676 20.611 1.00 98.19 88 VAL A O 1
ATOM 676 N N . LEU A 1 89 ? 6.869 -3.770 19.466 1.00 97.50 89 LEU A N 1
ATOM 677 C CA . LEU A 1 89 ? 7.970 -4.280 18.650 1.00 97.50 89 LEU A CA 1
ATOM 678 C C . LEU A 1 89 ? 9.258 -3.546 19.040 1.00 97.50 89 LEU A C 1
ATOM 680 O O . LEU A 1 89 ? 9.458 -2.379 18.700 1.00 97.50 89 LEU A O 1
ATOM 684 N N . GLU A 1 90 ? 10.123 -4.219 19.799 1.00 97.56 90 GLU A N 1
ATOM 685 C CA . GLU A 1 90 ? 11.406 -3.666 20.250 1.00 97.56 90 GLU A CA 1
ATOM 686 C C . GLU A 1 90 ? 12.452 -3.780 19.127 1.00 97.56 90 GLU A C 1
ATOM 688 O O . GLU A 1 90 ? 13.117 -4.804 18.963 1.00 97.56 90 GLU A O 1
ATOM 693 N N . LEU A 1 91 ? 12.597 -2.716 18.335 1.00 96.81 91 LEU A N 1
ATOM 694 C CA . LEU A 1 91 ? 13.406 -2.695 17.112 1.00 96.81 91 LEU A CA 1
ATOM 695 C C . LEU A 1 91 ? 14.889 -3.001 17.367 1.00 96.81 91 LEU A C 1
ATOM 697 O O . LEU A 1 91 ? 15.543 -3.618 16.536 1.00 96.81 91 LEU A O 1
ATOM 701 N N . ASN A 1 92 ? 15.435 -2.620 18.525 1.00 95.69 92 ASN A N 1
ATOM 702 C CA . ASN A 1 92 ? 16.838 -2.894 18.862 1.00 95.69 92 ASN A CA 1
ATOM 703 C C . ASN A 1 92 ? 17.124 -4.352 19.263 1.00 95.69 92 ASN A C 1
ATOM 705 O O . ASN A 1 92 ? 18.277 -4.666 19.544 1.00 95.69 92 ASN A O 1
ATOM 709 N N . LEU A 1 93 ? 16.105 -5.215 19.338 1.00 95.81 93 LEU A N 1
ATOM 710 C CA . LEU A 1 93 ? 16.261 -6.652 19.588 1.00 95.81 93 LEU A CA 1
ATOM 711 C C . LEU A 1 93 ? 16.151 -7.490 18.303 1.00 95.81 93 LEU A C 1
ATOM 713 O O . LEU A 1 93 ? 16.191 -8.716 18.369 1.00 95.81 93 LEU A O 1
ATOM 717 N N . ARG A 1 94 ? 15.993 -6.848 17.137 1.00 92.50 94 ARG A N 1
ATOM 718 C CA . ARG A 1 94 ? 15.801 -7.515 15.846 1.00 92.50 94 ARG A CA 1
ATOM 719 C C . ARG A 1 94 ? 16.901 -7.149 14.854 1.00 92.50 94 ARG A C 1
ATOM 721 O O . ARG A 1 94 ? 17.309 -5.995 14.779 1.00 92.50 94 ARG A O 1
ATOM 728 N N . ALA A 1 95 ? 17.316 -8.116 14.036 1.00 91.25 95 ALA A N 1
ATOM 729 C CA . ALA A 1 95 ? 18.293 -7.892 12.966 1.00 91.25 95 ALA A CA 1
ATOM 730 C C . ALA A 1 95 ? 17.752 -6.986 11.839 1.00 91.25 95 ALA A C 1
ATOM 732 O O . ALA A 1 95 ? 18.497 -6.193 11.273 1.00 91.25 95 ALA A O 1
ATOM 733 N N . ASP A 1 96 ? 16.451 -7.068 11.549 1.00 89.88 96 ASP A N 1
ATOM 734 C CA . ASP A 1 96 ? 15.736 -6.232 10.570 1.00 89.88 96 ASP A CA 1
ATOM 735 C C . ASP A 1 96 ? 15.220 -4.901 11.156 1.00 89.88 96 ASP A C 1
ATOM 737 O O . ASP A 1 96 ? 14.689 -4.064 10.427 1.00 89.88 96 ASP A O 1
ATOM 741 N N . GLY A 1 97 ? 15.407 -4.671 12.459 1.00 93.56 97 GLY A N 1
ATOM 742 C CA . GLY A 1 97 ? 14.903 -3.499 13.174 1.00 93.56 97 GLY A CA 1
ATOM 743 C C . GLY A 1 97 ? 15.274 -2.142 12.559 1.00 93.56 97 GLY A C 1
ATOM 744 O O . GLY A 1 97 ? 14.399 -1.277 12.507 1.00 93.56 97 GLY A O 1
ATOM 745 N N . PRO A 1 98 ? 16.511 -1.927 12.059 1.00 92.88 98 PRO A N 1
ATOM 746 C CA . PRO A 1 98 ? 16.872 -0.703 11.343 1.00 92.88 98 PRO A CA 1
ATOM 747 C C . PRO A 1 98 ? 16.058 -0.487 10.060 1.00 92.88 98 PRO A C 1
ATOM 749 O O . PRO A 1 98 ? 15.597 0.624 9.826 1.00 92.88 98 PRO A O 1
ATOM 752 N N . LEU A 1 99 ? 15.814 -1.548 9.282 1.00 89.19 99 LEU A N 1
ATOM 753 C CA . LEU A 1 99 ? 15.048 -1.481 8.031 1.00 89.19 99 LEU A CA 1
ATOM 754 C C . LEU A 1 99 ? 13.553 -1.247 8.297 1.00 89.19 99 LEU A C 1
ATOM 756 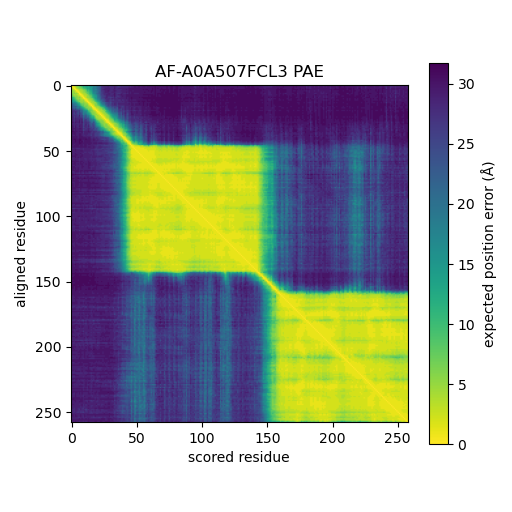O O . LEU A 1 99 ? 12.895 -0.513 7.567 1.00 89.19 99 LEU A O 1
ATOM 760 N N . ILE A 1 100 ? 13.016 -1.825 9.378 1.00 94.25 100 ILE A N 1
ATOM 761 C CA . ILE A 1 100 ? 11.652 -1.527 9.844 1.00 94.25 100 ILE A CA 1
ATOM 762 C C . ILE A 1 100 ? 11.559 -0.053 10.275 1.00 94.25 100 ILE A C 1
ATOM 764 O O . ILE A 1 100 ? 10.582 0.620 9.961 1.00 94.25 100 ILE A O 1
ATOM 768 N N . GLN A 1 101 ? 12.577 0.478 10.961 1.00 92.75 101 GLN A N 1
ATOM 769 C CA . GLN A 1 101 ? 12.612 1.888 11.365 1.00 92.75 101 GLN A CA 1
ATOM 770 C C . GLN A 1 101 ? 12.685 2.842 10.161 1.0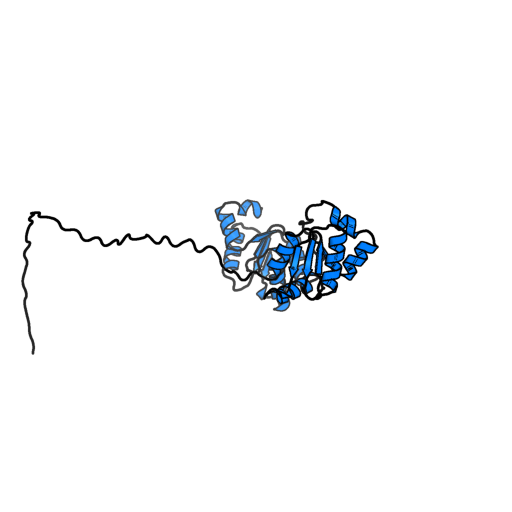0 92.75 101 GLN A C 1
ATOM 772 O O . GLN A 1 101 ? 12.043 3.889 10.180 1.00 92.75 101 GLN A O 1
ATOM 777 N N . GLU A 1 102 ? 13.439 2.479 9.124 1.00 86.62 102 GLU A N 1
ATOM 778 C CA . GLU A 1 102 ? 13.518 3.204 7.852 1.00 86.62 102 GLU A CA 1
ATOM 779 C C . GLU A 1 102 ? 12.179 3.176 7.101 1.00 86.62 102 GLU A C 1
ATOM 781 O O . GLU A 1 102 ? 11.675 4.227 6.709 1.00 86.62 102 GLU A O 1
ATOM 786 N N . TYR A 1 103 ? 11.533 2.008 7.002 1.00 92.56 103 TYR A N 1
ATOM 787 C CA . TYR A 1 103 ? 10.184 1.892 6.443 1.00 92.56 103 TYR A CA 1
ATOM 788 C C . TYR A 1 103 ? 9.173 2.787 7.176 1.00 92.56 103 TYR A C 1
ATOM 790 O O . TYR A 1 103 ? 8.429 3.535 6.543 1.00 92.56 103 TYR A O 1
ATOM 798 N N . LEU A 1 104 ? 9.168 2.758 8.513 1.00 91.88 104 LEU A N 1
ATOM 799 C CA . LEU A 1 104 ? 8.285 3.596 9.329 1.00 91.88 104 LEU A CA 1
ATOM 800 C C . LEU A 1 104 ? 8.553 5.090 9.126 1.00 91.88 104 LEU A C 1
ATOM 802 O O . LEU A 1 104 ? 7.607 5.872 9.073 1.00 91.88 104 LEU A O 1
ATOM 806 N N . ALA A 1 105 ? 9.819 5.481 8.976 1.00 85.19 105 ALA A N 1
ATOM 807 C CA . ALA A 1 105 ? 10.181 6.857 8.674 1.00 85.19 105 ALA A CA 1
ATOM 808 C C . ALA A 1 105 ? 9.643 7.303 7.309 1.00 85.19 105 ALA A C 1
ATOM 810 O O . ALA A 1 105 ? 9.044 8.370 7.218 1.00 85.19 105 ALA A O 1
ATOM 811 N N . ASN A 1 106 ? 9.767 6.464 6.279 1.00 80.75 106 ASN A N 1
ATOM 812 C CA . ASN A 1 106 ? 9.226 6.750 4.949 1.00 80.75 106 ASN A CA 1
ATOM 813 C C . ASN A 1 106 ? 7.686 6.789 4.956 1.00 80.75 106 ASN A C 1
ATOM 815 O O . ASN A 1 106 ? 7.085 7.632 4.296 1.00 80.75 106 ASN A O 1
ATOM 819 N N . LYS A 1 107 ? 7.035 5.918 5.742 1.00 85.00 107 LYS A N 1
ATOM 820 C CA . LYS A 1 107 ? 5.570 5.861 5.879 1.00 85.00 107 LYS A CA 1
ATOM 821 C C . LYS A 1 107 ? 4.989 7.069 6.625 1.00 85.00 107 LYS A C 1
ATOM 823 O O . LYS A 1 107 ? 3.915 7.542 6.260 1.00 85.00 107 LYS A O 1
ATOM 828 N N . THR A 1 108 ? 5.639 7.532 7.699 1.00 87.12 108 THR A N 1
ATOM 829 C CA . THR A 1 108 ? 5.034 8.501 8.639 1.00 87.12 108 THR A CA 1
ATOM 830 C C . THR A 1 108 ? 5.803 9.808 8.828 1.00 87.12 108 THR A C 1
ATOM 832 O O . THR A 1 108 ? 5.357 10.674 9.581 1.00 87.12 108 THR A O 1
ATOM 835 N N . GLY A 1 109 ? 6.966 9.957 8.192 1.00 86.56 109 GLY A N 1
ATOM 836 C CA . GLY A 1 109 ? 7.917 11.049 8.424 1.00 86.56 109 GLY A CA 1
ATOM 837 C C . GLY A 1 109 ? 8.687 10.943 9.749 1.00 86.56 109 GLY A C 1
ATOM 838 O O . GLY A 1 109 ? 9.566 11.763 10.015 1.00 86.56 109 GLY A O 1
ATOM 839 N N . GLN A 1 110 ? 8.388 9.957 10.607 1.00 89.62 110 GLN A N 1
ATOM 840 C CA . GLN A 1 110 ? 8.961 9.873 11.951 1.00 89.62 110 GLN A CA 1
ATOM 841 C C . GLN A 1 110 ? 10.071 8.817 12.061 1.00 89.62 110 GLN A C 1
ATOM 843 O O . GLN A 1 110 ? 9.827 7.640 12.327 1.00 89.62 110 GLN A O 1
ATOM 848 N N . HIS A 1 111 ? 11.322 9.279 11.986 1.00 90.31 111 HIS A N 1
ATOM 849 C CA . HIS A 1 111 ? 12.523 8.454 12.186 1.00 90.31 111 HIS A CA 1
ATOM 850 C C . HIS A 1 111 ? 12.755 7.996 13.641 1.00 90.31 111 HIS A C 1
ATOM 852 O O . HIS A 1 111 ? 13.643 7.180 13.889 1.00 90.31 111 HIS A O 1
ATOM 858 N N . THR A 1 112 ? 12.032 8.532 14.628 1.00 95.06 112 THR A N 1
ATOM 859 C CA . THR A 1 112 ? 12.299 8.325 16.063 1.00 95.06 112 THR A CA 1
ATOM 860 C C . THR A 1 112 ? 11.340 7.333 16.722 1.00 95.06 112 THR A C 1
ATOM 862 O O . THR A 1 112 ? 10.180 7.203 16.336 1.00 95.06 112 THR A O 1
ATOM 865 N N . VAL A 1 113 ? 11.822 6.655 17.772 1.00 97.25 113 VAL A N 1
ATOM 866 C CA . VAL A 1 113 ? 10.993 5.836 18.674 1.00 97.25 113 VAL A CA 1
ATOM 867 C C . VAL A 1 113 ? 10.643 6.612 19.960 1.00 97.25 113 VAL A C 1
ATOM 869 O O . VAL A 1 113 ? 11.489 7.363 20.453 1.00 97.25 113 VAL A O 1
ATOM 872 N N . PRO A 1 114 ? 9.458 6.403 20.565 1.00 98.31 114 PRO A N 1
ATOM 873 C CA . PRO A 1 114 ? 8.415 5.478 20.125 1.00 98.31 114 PRO A CA 1
ATOM 874 C C . PRO A 1 114 ? 7.710 5.990 18.866 1.00 98.31 114 PRO A C 1
ATOM 876 O O . PRO A 1 114 ? 7.524 7.192 18.734 1.00 98.31 114 PRO A O 1
ATOM 879 N N . ASN A 1 115 ? 7.318 5.092 17.966 1.00 98.00 115 ASN A N 1
ATOM 880 C CA . ASN A 1 115 ? 6.424 5.395 16.845 1.00 98.00 115 ASN A CA 1
ATOM 881 C C . ASN A 1 115 ? 5.144 4.573 17.078 1.00 98.00 115 ASN A C 1
ATOM 883 O O . ASN A 1 115 ? 5.217 3.352 17.255 1.00 98.00 115 ASN A O 1
ATOM 887 N N . ILE A 1 116 ? 4.014 5.262 17.251 1.00 98.44 116 ILE A N 1
ATOM 888 C CA . ILE A 1 116 ? 2.796 4.711 17.856 1.00 98.44 116 ILE A CA 1
ATOM 889 C C . ILE A 1 116 ? 1.644 4.770 16.860 1.00 98.44 116 ILE A C 1
ATOM 891 O O . ILE A 1 116 ? 1.396 5.805 16.241 1.00 98.44 116 ILE A O 1
ATOM 895 N N . PHE A 1 117 ? 0.900 3.670 16.766 1.00 97.62 117 PHE A N 1
ATOM 896 C CA . PHE A 1 117 ? -0.322 3.563 15.978 1.00 97.62 117 PHE A CA 1
ATOM 897 C C . PHE A 1 117 ? -1.483 3.111 16.868 1.00 97.62 117 PHE A C 1
ATOM 899 O O . PHE A 1 117 ? -1.302 2.272 17.751 1.00 97.62 117 PHE A O 1
ATOM 906 N N . ILE A 1 118 ? -2.686 3.630 16.622 1.00 95.69 118 ILE A N 1
ATOM 907 C CA . ILE A 1 118 ? -3.927 3.191 17.276 1.00 95.69 118 ILE A CA 1
ATOM 908 C C . ILE A 1 118 ? -4.935 2.853 16.173 1.00 95.69 118 ILE A C 1
ATOM 910 O O . ILE A 1 118 ? -5.281 3.714 15.369 1.00 95.69 118 ILE A O 1
ATOM 914 N N . ARG A 1 119 ? -5.390 1.592 16.116 1.00 90.06 119 ARG A N 1
ATOM 915 C CA . ARG A 1 119 ? -6.227 1.028 15.030 1.00 90.06 119 ARG A CA 1
ATOM 916 C C . ARG A 1 119 ? -5.707 1.356 13.623 1.00 90.06 119 ARG A C 1
ATOM 918 O O . ARG A 1 119 ? -6.443 1.862 12.780 1.00 90.06 119 ARG A O 1
ATOM 925 N N . GLY A 1 120 ? -4.417 1.130 13.389 1.00 89.56 120 GLY A N 1
ATOM 926 C CA . GLY A 1 120 ? -3.769 1.421 12.106 1.00 89.56 120 GLY A CA 1
ATOM 927 C C . GLY A 1 120 ? -3.440 2.896 11.839 1.00 89.56 120 GLY A C 1
ATOM 928 O O . GLY A 1 120 ? -2.563 3.170 11.026 1.00 89.56 120 GLY A O 1
ATOM 929 N N . ALA A 1 121 ? -4.062 3.852 12.535 1.00 91.75 121 ALA A N 1
ATOM 930 C CA . ALA A 1 121 ? -3.765 5.273 12.367 1.00 91.75 121 ALA A CA 1
ATOM 931 C C . ALA A 1 121 ? -2.484 5.667 13.119 1.00 91.75 121 ALA A C 1
ATOM 933 O O . ALA A 1 121 ? -2.343 5.364 14.307 1.00 91.75 121 ALA A O 1
ATOM 934 N N . HIS A 1 122 ? -1.564 6.363 12.446 1.00 95.88 122 HIS A N 1
ATOM 935 C CA . HIS A 1 122 ? -0.347 6.897 13.062 1.00 95.88 122 HIS A CA 1
ATOM 936 C C . HIS A 1 122 ? -0.688 8.032 14.038 1.00 95.88 122 HIS A C 1
ATOM 938 O O . HIS A 1 122 ? -1.296 9.030 13.659 1.00 95.88 122 HIS A O 1
ATOM 944 N N . VAL A 1 123 ? -0.270 7.873 15.292 1.00 96.50 123 VAL A N 1
ATOM 945 C CA . VAL A 1 123 ? -0.424 8.859 16.373 1.00 96.50 123 VAL A CA 1
ATOM 946 C C . VAL A 1 123 ? 0.843 9.698 16.557 1.00 96.50 123 VAL A C 1
ATOM 948 O O . VAL A 1 123 ? 0.763 10.835 17.016 1.00 96.50 123 VAL A O 1
ATOM 951 N N . GLY A 1 124 ? 2.006 9.162 16.182 1.00 95.56 124 GLY A N 1
ATOM 952 C CA . GLY A 1 124 ? 3.300 9.818 16.351 1.00 95.56 124 GLY A CA 1
ATOM 953 C C . GLY A 1 124 ? 4.070 9.331 17.575 1.00 95.56 124 GLY A C 1
ATOM 954 O O . GLY A 1 124 ? 3.990 8.166 17.973 1.00 95.56 124 GLY A O 1
ATOM 955 N N . GLY A 1 125 ? 4.874 10.231 18.139 1.00 97.06 125 GLY A N 1
ATOM 956 C CA . GLY A 1 125 ? 5.785 9.942 19.240 1.00 97.06 125 GLY A CA 1
ATOM 957 C C . GLY A 1 125 ? 5.200 10.105 20.640 1.00 97.06 125 GLY A C 1
ATOM 958 O O . GLY A 1 125 ? 3.998 10.266 20.843 1.00 97.06 125 GLY A O 1
ATOM 959 N N . CYS A 1 126 ? 6.097 10.092 21.632 1.00 97.06 126 CYS A N 1
ATOM 960 C CA . CYS A 1 126 ? 5.738 10.274 23.039 1.00 97.06 126 CYS A CA 1
ATOM 961 C C . CYS A 1 126 ? 4.989 11.598 23.257 1.00 97.06 126 CYS A C 1
ATOM 963 O O . CYS A 1 126 ? 3.926 11.600 23.867 1.00 97.06 126 CYS A O 1
ATOM 965 N N . ASP A 1 127 ? 5.502 12.704 22.719 1.00 96.69 127 ASP A N 1
ATOM 966 C CA . ASP A 1 127 ? 4.924 14.029 22.961 1.00 96.69 127 ASP A CA 1
ATOM 967 C C . ASP A 1 127 ? 3.541 14.180 22.306 1.00 96.69 127 ASP A C 1
ATOM 969 O O . ASP A 1 127 ? 2.637 14.748 22.912 1.00 96.69 127 ASP A O 1
ATOM 973 N N . ALA A 1 128 ? 3.331 13.581 21.127 1.00 97.31 128 ALA A N 1
ATOM 974 C CA . ALA A 1 128 ? 2.026 13.539 20.464 1.00 97.31 128 ALA A CA 1
ATOM 975 C C . ALA A 1 128 ? 0.991 12.725 21.267 1.00 97.31 128 ALA A C 1
ATOM 977 O O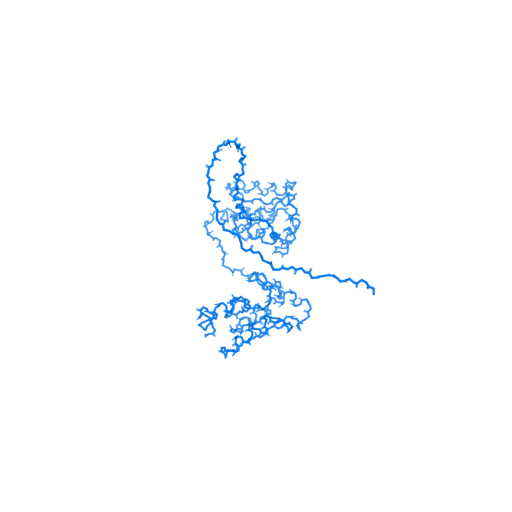 . ALA A 1 128 ? -0.149 13.159 21.432 1.00 97.31 128 ALA A O 1
ATOM 978 N N . LEU A 1 129 ? 1.397 11.585 21.842 1.00 98.00 129 LEU A N 1
ATOM 979 C CA . LEU A 1 129 ? 0.537 10.784 22.718 1.00 98.00 129 LEU A CA 1
ATOM 980 C C . LEU A 1 129 ? 0.133 11.557 23.988 1.00 98.00 129 LEU A C 1
ATOM 982 O O . LEU A 1 129 ? -1.040 11.565 24.356 1.00 98.00 129 LEU A O 1
ATOM 986 N N . PHE A 1 130 ? 1.085 12.238 24.635 1.00 98.06 130 PHE A N 1
ATOM 987 C CA . PHE A 1 130 ? 0.817 13.084 25.807 1.00 98.06 130 PHE A CA 1
ATOM 988 C C . PHE A 1 130 ? -0.012 14.334 25.461 1.00 98.06 130 PHE A C 1
ATOM 990 O O . PHE A 1 130 ? -0.792 14.803 26.288 1.00 98.06 130 PHE A O 1
ATOM 997 N N . GLN A 1 131 ? 0.099 14.863 24.241 1.00 97.19 131 GLN A N 1
ATOM 998 C CA . GLN A 1 131 ? -0.754 15.955 23.776 1.00 97.19 131 GLN A CA 1
ATOM 999 C C . GLN A 1 131 ? -2.210 15.491 23.588 1.00 97.19 131 GLN A C 1
ATOM 1001 O O . GLN A 1 131 ? -3.123 16.174 24.046 1.00 97.19 131 GLN A O 1
ATOM 1006 N N . LEU A 1 132 ? -2.445 14.302 23.015 1.00 96.31 132 LEU A N 1
ATOM 1007 C CA . LEU A 1 132 ? -3.791 13.710 22.920 1.00 96.31 132 LEU A CA 1
ATOM 1008 C C . LEU A 1 132 ? -4.410 13.394 24.289 1.00 96.31 132 LEU A C 1
ATOM 1010 O O . LEU A 1 132 ? -5.629 13.479 24.439 1.00 96.31 132 LEU A O 1
ATOM 1014 N N . ASP A 1 133 ? -3.589 13.023 25.273 1.00 96.94 133 ASP A N 1
ATOM 1015 C CA . ASP A 1 133 ? -4.006 12.841 26.667 1.00 96.94 133 ASP A CA 1
ATOM 1016 C C . ASP A 1 133 ? -4.459 14.165 27.294 1.00 96.94 133 ASP A C 1
ATOM 1018 O O . ASP A 1 133 ? -5.583 14.277 27.781 1.00 96.94 133 ASP A O 1
ATOM 1022 N N . LYS A 1 134 ? -3.631 15.209 27.172 1.00 96.25 134 LYS A N 1
ATOM 1023 C CA . LYS A 1 134 ? -3.940 16.569 27.636 1.00 96.25 134 LYS A CA 1
ATOM 1024 C C . LYS A 1 134 ? -5.189 17.164 26.972 1.00 96.25 134 LYS A C 1
ATOM 1026 O O . LYS A 1 134 ? -5.902 17.945 27.596 1.00 96.25 134 LYS A O 1
ATOM 1031 N N . GLU A 1 135 ? -5.459 16.801 25.721 1.00 95.50 135 GLU A N 1
ATOM 1032 C CA . GLU A 1 135 ? -6.673 17.179 24.985 1.00 95.50 135 GLU A CA 1
ATOM 1033 C C . GLU A 1 135 ? -7.899 16.306 25.319 1.00 95.50 135 GLU A C 1
ATOM 1035 O O . GLU A 1 135 ? -8.972 16.526 24.760 1.00 95.50 135 GLU A O 1
ATOM 1040 N N . GLY A 1 136 ? -7.763 15.293 26.183 1.00 93.62 136 GLY A N 1
ATOM 1041 C CA . GLY A 1 136 ? -8.821 14.344 26.557 1.00 93.62 136 GLY A CA 1
ATOM 1042 C C . GLY A 1 136 ? -9.157 13.290 25.491 1.00 93.62 136 GLY A C 1
ATOM 1043 O O . GLY A 1 136 ? -9.850 12.315 25.782 1.00 93.62 136 GLY A O 1
ATOM 1044 N N . LYS A 1 137 ? -8.628 13.435 24.270 1.00 93.62 137 LYS A N 1
ATOM 1045 C CA . LYS A 1 137 ? -8.923 12.593 23.097 1.00 93.62 137 LYS A CA 1
ATOM 1046 C C . LYS A 1 137 ? -8.366 11.175 23.206 1.00 93.62 137 LYS A C 1
ATOM 1048 O O . LYS A 1 137 ? -8.925 10.252 22.612 1.00 93.62 137 LYS A O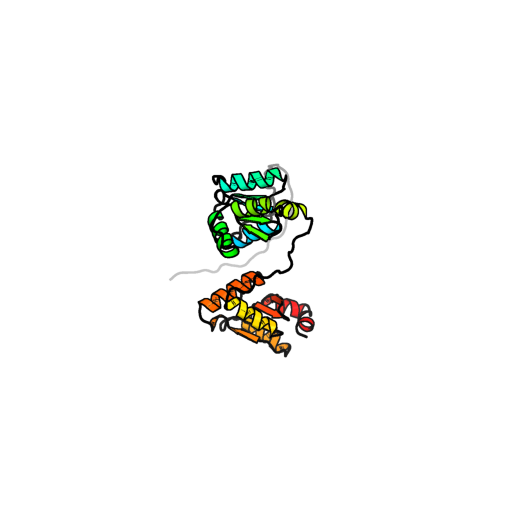 1
ATOM 1053 N N . LEU A 1 138 ? -7.265 10.980 23.941 1.00 94.19 138 LEU A N 1
ATOM 1054 C CA . LEU A 1 138 ? -6.610 9.672 24.049 1.00 94.19 138 LEU A CA 1
ATOM 1055 C C . LEU A 1 138 ? -7.554 8.601 24.616 1.00 94.19 138 LEU A C 1
ATOM 1057 O O . LEU A 1 138 ? -7.571 7.474 24.121 1.00 94.19 138 LEU A O 1
ATOM 1061 N N . LYS A 1 139 ? -8.381 8.955 25.606 1.00 92.81 139 LYS A N 1
ATOM 1062 C CA . LYS A 1 139 ? -9.347 8.035 26.218 1.00 92.81 139 LYS A CA 1
ATOM 1063 C C . LYS A 1 139 ? -10.315 7.455 25.186 1.00 92.81 139 LYS A C 1
ATOM 1065 O O . LYS A 1 139 ? -10.495 6.239 25.133 1.00 92.81 139 LYS A O 1
ATOM 1070 N N . ASP A 1 140 ? -10.889 8.309 24.346 1.00 91.06 140 ASP A N 1
ATOM 1071 C CA . ASP A 1 140 ? -11.873 7.910 23.338 1.00 91.06 140 ASP A CA 1
ATOM 1072 C C . ASP A 1 140 ? -11.213 7.085 22.229 1.00 91.06 140 ASP A C 1
ATOM 1074 O O . ASP A 1 140 ? -11.723 6.025 21.852 1.00 91.06 140 ASP A O 1
ATOM 1078 N N . LEU A 1 141 ? -10.017 7.495 21.787 1.00 90.38 141 LEU A N 1
ATOM 1079 C CA . LEU A 1 141 ? -9.196 6.730 20.846 1.00 90.38 141 LEU A CA 1
ATOM 1080 C C . LEU A 1 141 ? -8.844 5.335 21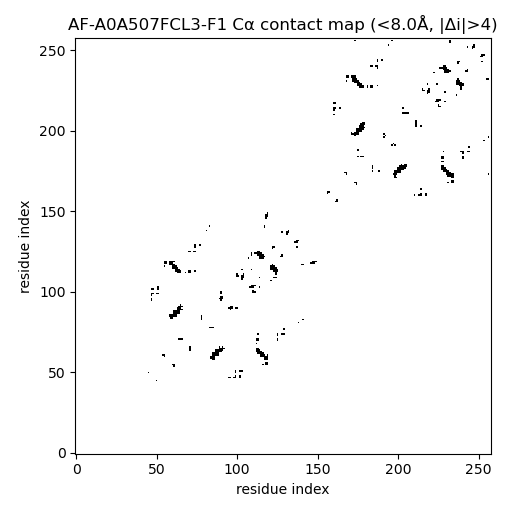.379 1.00 90.38 141 LEU A C 1
ATOM 1082 O O . LEU A 1 141 ? -8.812 4.385 20.602 1.00 90.38 141 LEU A O 1
ATOM 1086 N N . LEU A 1 142 ? -8.637 5.151 22.682 1.00 92.25 142 LEU A N 1
ATOM 1087 C CA . LEU A 1 142 ? -8.406 3.824 23.265 1.00 92.25 142 LEU A CA 1
ATOM 1088 C C . LEU A 1 142 ? -9.716 3.032 23.442 1.00 92.25 142 LEU A C 1
ATOM 1090 O O . LEU A 1 142 ? -9.748 1.820 23.195 1.00 92.25 142 LEU A O 1
ATOM 1094 N N . ALA A 1 143 ? -10.812 3.697 23.808 1.00 84.75 143 ALA A N 1
ATOM 1095 C CA . ALA A 1 143 ? -12.094 3.067 24.117 1.00 84.75 143 ALA A CA 1
ATOM 1096 C C . ALA A 1 143 ? -12.886 2.587 22.886 1.00 84.75 143 ALA A C 1
ATOM 1098 O O . ALA A 1 143 ? -13.376 1.464 22.915 1.00 84.75 143 ALA A O 1
ATOM 1099 N N . SER A 1 144 ? -12.971 3.389 21.812 1.00 73.06 144 SER A N 1
ATOM 1100 C CA . SER A 1 144 ? -14.114 3.523 20.863 1.00 73.06 144 SER A CA 1
ATOM 1101 C C . SER A 1 144 ? -14.790 2.294 20.212 1.00 73.06 144 SER A C 1
ATOM 1103 O O . SER A 1 144 ? -15.744 2.467 19.464 1.00 73.06 144 SER A O 1
ATOM 1105 N N . SER A 1 145 ? -14.321 1.065 20.437 1.00 55.47 145 SER A N 1
ATOM 1106 C CA . SER A 1 145 ? -14.858 -0.212 19.927 1.00 55.47 145 SER A CA 1
ATOM 1107 C C . SER A 1 145 ? -15.019 -0.387 18.402 1.00 55.47 145 SER A C 1
ATOM 1109 O O . SER A 1 145 ? -15.300 -1.503 17.973 1.00 55.47 145 SER A O 1
ATOM 1111 N N . ALA A 1 146 ? -14.787 0.639 17.576 1.00 48.41 146 ALA A N 1
ATOM 1112 C CA . ALA A 1 146 ? -14.805 0.522 16.120 1.00 48.41 146 ALA A CA 1
ATOM 1113 C C . ALA A 1 146 ? -13.735 -0.476 15.647 1.00 48.41 146 ALA A C 1
ATOM 1115 O O . ALA A 1 146 ? -12.562 -0.356 16.021 1.00 48.41 146 ALA A O 1
ATOM 1116 N N . ALA A 1 147 ? -14.144 -1.458 14.840 1.00 42.78 147 ALA A N 1
ATOM 1117 C CA . ALA A 1 147 ? -13.218 -2.274 14.065 1.00 42.78 147 ALA A CA 1
ATOM 1118 C C . ALA A 1 147 ? -12.449 -1.379 13.080 1.00 42.78 147 ALA A C 1
ATOM 1120 O O . ALA A 1 147 ? -12.899 -0.275 12.767 1.00 42.78 147 ALA A O 1
ATOM 1121 N N . ASN A 1 148 ? -11.277 -1.842 12.638 1.00 39.81 148 ASN A N 1
ATOM 1122 C CA . ASN A 1 148 ? -10.353 -1.085 11.794 1.00 39.81 148 ASN A CA 1
ATOM 1123 C C . ASN A 1 148 ? -11.078 -0.290 10.690 1.00 39.81 148 ASN A C 1
ATOM 1125 O O . ASN A 1 148 ? -11.832 -0.902 9.929 1.00 39.81 148 ASN A O 1
ATOM 1129 N N . PRO A 1 149 ? -10.760 1.004 10.482 1.00 38.53 149 PRO A N 1
ATOM 1130 C CA . PRO A 1 149 ? -10.935 1.643 9.182 1.00 38.53 149 PRO A CA 1
ATOM 1131 C C . PRO A 1 149 ? -9.915 1.057 8.184 1.00 38.53 149 PRO A C 1
ATOM 1133 O O . PRO A 1 149 ? -9.095 1.759 7.602 1.00 38.53 149 PRO A O 1
ATOM 1136 N N . SER A 1 150 ? -9.978 -0.263 7.976 1.00 45.16 150 SER A N 1
ATOM 1137 C CA . SER A 1 150 ? -9.323 -0.987 6.887 1.00 45.16 150 SER A CA 1
ATOM 1138 C C . SER A 1 150 ? -10.189 -0.883 5.630 1.00 45.16 150 SER A C 1
ATOM 1140 O O . SER A 1 150 ? -10.535 -1.880 4.999 1.00 45.16 150 SER A O 1
ATOM 1142 N N . THR A 1 151 ? -10.538 0.352 5.283 1.00 38.12 151 THR A N 1
ATOM 1143 C CA . THR A 1 151 ? -11.154 0.716 4.011 1.00 38.12 151 THR A CA 1
ATOM 1144 C C . THR A 1 151 ? -10.511 2.017 3.565 1.00 38.12 151 THR A C 1
ATOM 1146 O O . THR A 1 151 ? -10.929 3.096 3.966 1.00 38.12 151 THR A O 1
ATOM 1149 N N . ALA A 1 152 ? -9.435 1.876 2.789 1.00 41.50 152 ALA A N 1
ATOM 1150 C CA . ALA A 1 152 ? -8.900 2.850 1.839 1.00 41.50 152 ALA A CA 1
ATOM 1151 C C . ALA A 1 152 ? -9.172 4.350 2.111 1.00 41.50 152 ALA A C 1
ATOM 1153 O O . ALA A 1 152 ? -9.653 5.067 1.235 1.00 41.50 152 ALA A O 1
ATOM 1154 N N . ALA A 1 153 ? -8.748 4.870 3.267 1.00 35.91 153 ALA A N 1
ATOM 1155 C CA . ALA A 1 153 ? -8.410 6.287 3.394 1.00 35.91 153 ALA A CA 1
ATOM 1156 C C . ALA A 1 153 ? -7.002 6.491 2.814 1.00 35.91 153 ALA A C 1
ATOM 1158 O O . ALA A 1 153 ? -6.014 6.630 3.533 1.00 35.91 153 ALA A O 1
ATOM 1159 N N . LYS A 1 154 ? -6.930 6.411 1.483 1.00 37.62 154 LYS A N 1
ATOM 1160 C CA . LYS A 1 154 ? -5.734 6.660 0.678 1.00 37.62 154 LYS A CA 1
ATOM 1161 C C . LYS A 1 154 ? -5.129 8.009 1.082 1.00 37.62 154 LYS A C 1
ATOM 1163 O O . LYS A 1 154 ? -5.857 9.003 1.129 1.00 37.62 154 LYS A O 1
ATOM 1168 N N . GLN A 1 155 ? -3.831 8.055 1.394 1.00 36.94 155 GLN A N 1
ATOM 1169 C CA . GLN A 1 155 ? -3.153 9.342 1.581 1.00 36.94 155 GLN A CA 1
ATOM 1170 C C . GLN A 1 155 ? -3.337 10.180 0.302 1.00 36.94 155 GLN A C 1
ATOM 1172 O O . GLN A 1 155 ? -3.288 9.612 -0.790 1.00 36.94 155 GLN A O 1
ATOM 1177 N N . PRO A 1 156 ? -3.581 11.502 0.402 1.00 39.16 156 PRO A N 1
ATOM 1178 C CA . PRO A 1 156 ? -3.602 12.368 -0.772 1.00 39.16 156 PRO A CA 1
ATOM 1179 C C . PRO A 1 156 ? -2.302 12.181 -1.562 1.00 39.16 156 PRO A C 1
ATOM 1181 O O . PRO A 1 156 ? -1.244 12.126 -0.934 1.00 39.16 156 PRO A O 1
ATOM 1184 N N . PRO A 1 157 ? -2.360 12.059 -2.897 1.00 45.91 157 PRO A N 1
ATOM 1185 C CA . PRO A 1 157 ? -1.257 11.502 -3.666 1.00 45.91 157 PRO A CA 1
ATOM 1186 C C . PRO A 1 157 ? -0.052 12.445 -3.666 1.00 45.91 157 PRO A C 1
ATOM 1188 O O . PRO A 1 157 ? -0.063 13.490 -4.325 1.00 45.91 157 PRO A O 1
ATOM 1191 N N . THR A 1 158 ? 0.982 12.085 -2.903 1.00 52.94 158 THR A N 1
ATOM 1192 C CA . THR A 1 158 ? 2.175 12.918 -2.686 1.00 52.94 158 THR A CA 1
ATOM 1193 C C . THR A 1 158 ? 3.231 12.764 -3.779 1.00 52.94 158 THR A C 1
ATOM 1195 O O . THR A 1 158 ? 4.118 13.611 -3.850 1.00 52.94 158 THR A O 1
ATOM 1198 N N . HIS A 1 159 ? 3.136 11.738 -4.637 1.00 65.38 159 HIS A N 1
ATOM 1199 C CA . HIS A 1 159 ? 4.080 11.504 -5.738 1.00 65.38 159 HIS A CA 1
ATOM 1200 C C . HIS A 1 159 ? 3.480 11.783 -7.127 1.00 65.38 159 HIS A C 1
ATOM 1202 O O . HIS A 1 159 ? 2.367 11.319 -7.399 1.00 65.38 159 HIS A O 1
ATOM 1208 N N . PRO A 1 160 ? 4.216 12.437 -8.052 1.00 77.94 160 PRO A N 1
ATOM 1209 C CA . PRO A 1 160 ? 3.828 12.551 -9.463 1.00 77.94 160 PRO A CA 1
ATOM 1210 C C . PRO A 1 160 ? 3.492 11.205 -10.128 1.00 77.94 160 PRO A C 1
ATOM 1212 O O . PRO A 1 160 ? 2.500 11.104 -10.857 1.00 77.94 160 PRO A O 1
ATOM 1215 N N . ALA A 1 161 ? 4.254 10.150 -9.823 1.00 79.44 161 ALA A N 1
ATOM 1216 C CA . ALA A 1 161 ? 3.993 8.791 -10.295 1.00 79.44 161 ALA A CA 1
ATOM 1217 C C . ALA A 1 161 ? 2.644 8.228 -9.804 1.00 79.44 161 ALA A C 1
ATOM 1219 O O . ALA A 1 161 ? 1.908 7.630 -10.591 1.00 79.44 161 ALA A O 1
ATOM 1220 N N . GLU A 1 162 ? 2.270 8.462 -8.539 1.00 84.06 162 GLU A N 1
ATOM 1221 C CA . GLU A 1 162 ? 0.954 8.066 -8.021 1.00 84.06 162 GLU A CA 1
ATOM 1222 C C . GLU A 1 162 ? -0.158 8.836 -8.740 1.00 84.06 162 GLU A C 1
ATOM 1224 O O . GLU A 1 162 ? -1.068 8.219 -9.291 1.00 84.06 162 GLU A O 1
ATOM 1229 N N . GLN A 1 163 ? -0.063 10.169 -8.810 1.00 84.38 163 GLN A N 1
ATOM 1230 C CA . GLN A 1 163 ? -1.055 11.001 -9.505 1.00 84.38 163 GLN A CA 1
ATOM 1231 C C . GLN A 1 163 ? -1.247 10.559 -10.963 1.00 84.38 163 GLN A C 1
ATOM 1233 O O . GLN A 1 163 ? -2.374 10.508 -11.460 1.00 84.38 163 GLN A O 1
ATOM 1238 N N . THR A 1 164 ? -0.157 10.174 -11.629 1.00 88.00 164 THR A N 1
ATOM 1239 C CA . THR A 1 164 ? -0.165 9.615 -12.984 1.00 88.00 164 THR A CA 1
ATOM 1240 C C . THR A 1 164 ? -0.920 8.287 -13.052 1.00 88.00 164 THR A C 1
ATOM 1242 O O . THR A 1 164 ? -1.806 8.134 -13.894 1.00 88.00 164 THR A O 1
ATOM 1245 N N . VAL A 1 165 ? -0.610 7.333 -12.168 1.00 92.00 165 VAL A N 1
ATOM 1246 C CA . VAL A 1 165 ? -1.280 6.021 -12.119 1.00 92.00 165 VAL A CA 1
ATOM 1247 C C . VAL A 1 165 ? -2.773 6.175 -11.821 1.00 92.00 165 VAL A C 1
ATOM 1249 O O . VAL A 1 165 ? -3.594 5.595 -12.533 1.00 92.00 165 VAL A O 1
ATOM 1252 N N . GLU A 1 166 ? -3.143 7.004 -10.842 1.00 91.94 166 GLU A N 1
ATOM 1253 C CA . GLU A 1 166 ? -4.545 7.277 -10.506 1.00 91.94 166 GLU A CA 1
ATOM 1254 C C . GLU A 1 166 ? -5.304 7.931 -11.651 1.00 91.94 166 GLU A C 1
ATOM 1256 O O . GLU A 1 166 ? -6.412 7.508 -11.975 1.00 91.94 166 GLU A O 1
ATOM 1261 N N . THR A 1 167 ? -4.702 8.923 -12.307 1.00 90.50 167 THR A N 1
ATOM 1262 C CA . THR A 1 167 ? -5.328 9.600 -13.446 1.00 90.50 167 THR A CA 1
ATOM 1263 C C . THR A 1 167 ? -5.568 8.618 -14.589 1.00 90.50 167 THR A C 1
ATOM 1265 O O . THR A 1 167 ? -6.655 8.605 -15.164 1.00 90.50 167 THR A O 1
ATOM 1268 N N . ILE A 1 168 ? -4.605 7.747 -14.900 1.00 93.50 168 ILE A N 1
ATOM 1269 C CA . ILE A 1 168 ? -4.767 6.741 -15.959 1.00 93.50 168 ILE A CA 1
ATOM 1270 C C . ILE A 1 168 ? -5.887 5.750 -15.605 1.00 93.50 168 ILE A C 1
ATOM 1272 O O . ILE A 1 168 ? -6.733 5.466 -16.455 1.00 93.50 168 ILE A O 1
ATOM 1276 N N . LEU A 1 169 ? -5.932 5.267 -14.359 1.00 94.50 169 LEU A N 1
ATOM 1277 C CA . LEU A 1 169 ? -6.929 4.300 -13.886 1.00 94.50 169 LEU A CA 1
ATOM 1278 C C . LEU A 1 169 ? -8.339 4.889 -13.726 1.00 94.50 169 LEU A C 1
ATOM 1280 O O . LEU A 1 169 ? -9.314 4.163 -13.897 1.00 94.50 169 LEU A O 1
ATOM 1284 N N . ALA A 1 170 ? -8.465 6.189 -13.451 1.00 91.69 170 ALA A N 1
ATOM 1285 C CA . ALA A 1 170 ? -9.752 6.880 -13.389 1.00 91.69 170 ALA A CA 1
ATOM 1286 C C . ALA A 1 170 ? -10.381 7.112 -14.777 1.00 91.69 170 ALA A C 1
ATOM 1288 O O . ALA A 1 170 ? -11.604 7.137 -14.898 1.00 91.69 170 ALA A O 1
ATOM 1289 N N . HIS A 1 171 ? -9.561 7.274 -15.823 1.00 91.62 171 HIS A N 1
ATOM 1290 C CA . HIS A 1 171 ? -10.027 7.607 -17.178 1.00 91.62 171 HIS A CA 1
ATOM 1291 C C . HIS A 1 171 ? -10.026 6.419 -18.157 1.00 91.62 171 HIS A C 1
ATOM 1293 O O . HIS A 1 171 ? -10.573 6.534 -19.253 1.00 91.62 171 HIS A O 1
ATOM 1299 N N . SER A 1 172 ? -9.431 5.278 -17.792 1.00 94.19 172 SER A N 1
ATOM 1300 C CA . SER A 1 172 ? -9.323 4.091 -18.654 1.00 94.19 172 SER A CA 1
ATOM 1301 C C . SER A 1 172 ? -10.021 2.880 -18.035 1.00 94.19 172 SER A C 1
ATOM 1303 O O . SER A 1 172 ? -9.684 2.463 -16.930 1.00 94.19 172 SER A O 1
ATOM 1305 N N . LYS A 1 173 ? -10.942 2.249 -18.776 1.00 95.88 173 LYS A N 1
ATOM 1306 C CA . LYS A 1 173 ? -11.643 1.035 -18.316 1.00 95.88 173 LYS A CA 1
ATOM 1307 C C . LYS A 1 173 ? -10.695 -0.148 -18.105 1.00 95.88 173 LYS A C 1
ATOM 1309 O O . LYS A 1 173 ? -10.871 -0.887 -17.144 1.00 95.88 173 LYS A O 1
ATOM 1314 N N . ILE A 1 174 ? -9.730 -0.345 -19.003 1.00 97.62 174 ILE A N 1
ATOM 1315 C CA . ILE A 1 174 ? -8.744 -1.429 -18.938 1.00 97.62 174 ILE A CA 1
ATOM 1316 C C . ILE A 1 174 ? -7.358 -0.808 -19.110 1.00 97.62 174 ILE A C 1
ATOM 1318 O O . ILE A 1 174 ? -7.150 -0.013 -20.031 1.00 97.62 174 ILE A O 1
ATOM 1322 N N . VAL A 1 175 ? -6.415 -1.158 -18.234 1.00 98.19 175 VAL A N 1
ATOM 1323 C CA . VAL A 1 175 ? -5.039 -0.636 -18.258 1.00 98.19 175 VAL A CA 1
ATOM 1324 C C . VAL A 1 175 ? -4.043 -1.775 -18.097 1.00 98.19 175 VAL A C 1
ATOM 1326 O O . VAL A 1 175 ? -4.177 -2.599 -17.198 1.00 98.19 175 VAL A O 1
ATOM 1329 N N . VAL A 1 176 ? -3.016 -1.799 -18.943 1.00 97.94 176 VAL A N 1
ATOM 1330 C CA . VAL A 1 176 ? -1.901 -2.749 -18.873 1.00 97.94 176 VAL A CA 1
ATOM 1331 C C . VAL A 1 176 ? -0.613 -1.981 -18.597 1.00 97.94 176 VAL A C 1
ATOM 1333 O O . VAL A 1 176 ? -0.017 -1.391 -19.503 1.00 97.94 176 VAL A O 1
ATOM 1336 N N . PHE A 1 177 ? -0.157 -2.023 -17.348 1.00 97.62 177 PHE A N 1
ATOM 1337 C CA . PHE A 1 177 ? 1.186 -1.592 -16.974 1.00 97.62 177 PHE A CA 1
ATOM 1338 C C . PHE A 1 177 ? 2.186 -2.673 -17.390 1.00 97.62 177 PHE A C 1
ATOM 1340 O O . PHE A 1 177 ? 2.036 -3.842 -17.034 1.00 97.62 177 PHE A O 1
ATOM 1347 N N . GLY A 1 178 ? 3.188 -2.309 -18.188 1.00 96.25 178 GLY A N 1
ATOM 1348 C CA . GLY A 1 178 ? 4.070 -3.267 -18.848 1.00 96.25 178 GLY A CA 1
ATOM 1349 C C . GLY A 1 178 ? 5.456 -2.719 -19.164 1.00 96.25 178 GLY A C 1
ATOM 1350 O O . GLY A 1 178 ? 5.806 -1.602 -18.792 1.00 96.25 178 GLY A O 1
ATOM 1351 N N . ARG A 1 179 ? 6.246 -3.525 -19.878 1.00 94.31 179 ARG A N 1
ATOM 1352 C CA . ARG A 1 179 ? 7.523 -3.117 -20.481 1.00 94.31 179 ARG A CA 1
ATOM 1353 C C . ARG A 1 179 ? 7.578 -3.531 -21.955 1.00 94.31 179 ARG A C 1
ATOM 1355 O O . ARG A 1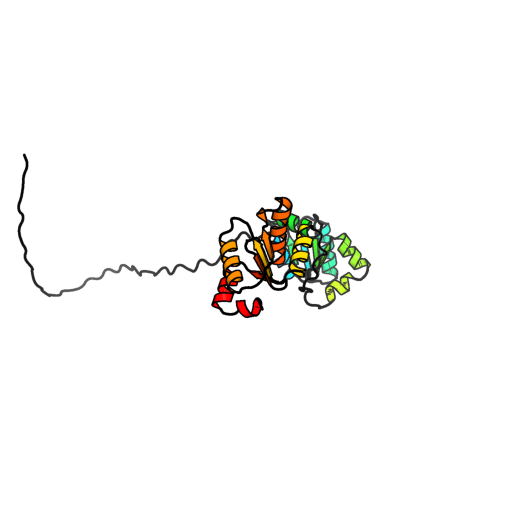 179 ? 6.924 -4.506 -22.331 1.00 94.31 179 ARG A O 1
ATOM 1362 N N . SER A 1 180 ? 8.350 -2.829 -22.777 1.00 90.44 180 SER A N 1
ATOM 1363 C CA . SER A 1 180 ? 8.485 -3.073 -24.220 1.00 90.44 180 SER A CA 1
ATOM 1364 C C . SER A 1 180 ? 9.040 -4.472 -24.541 1.00 90.44 180 SER A C 1
ATOM 1366 O O . SER A 1 180 ? 8.451 -5.200 -25.338 1.00 90.44 180 SER A O 1
ATOM 1368 N N . GLY A 1 181 ? 10.101 -4.904 -23.850 1.00 90.31 181 GLY A N 1
ATOM 1369 C CA . GLY A 1 181 ? 10.754 -6.213 -24.033 1.00 90.31 181 GLY A CA 1
ATOM 1370 C C . GLY A 1 181 ? 10.104 -7.401 -23.300 1.00 90.31 181 GLY A C 1
ATOM 1371 O O . GLY A 1 181 ? 10.732 -8.443 -23.130 1.00 90.31 181 GLY A O 1
ATOM 1372 N N . CYS A 1 182 ? 8.876 -7.260 -22.796 1.00 94.44 182 CYS A N 1
ATOM 1373 C CA . CYS A 1 182 ? 8.261 -8.213 -21.867 1.00 94.44 182 CYS A CA 1
ATOM 1374 C C . CYS A 1 182 ? 7.366 -9.256 -22.569 1.00 94.44 182 CYS A C 1
ATOM 1376 O O . CYS A 1 182 ? 6.241 -8.957 -22.976 1.00 94.44 182 CYS A O 1
ATOM 1378 N N . LEU A 1 183 ? 7.814 -10.519 -22.635 1.00 97.12 183 LEU A N 1
ATOM 1379 C CA . LEU A 1 183 ? 7.054 -11.618 -23.258 1.00 97.12 183 LEU A CA 1
ATOM 1380 C C . LEU A 1 183 ? 5.693 -11.877 -22.584 1.00 97.12 183 LEU A C 1
ATOM 1382 O O . LEU A 1 183 ? 4.700 -12.097 -23.274 1.00 97.12 183 LEU A O 1
ATOM 1386 N N . ALA A 1 184 ? 5.628 -11.832 -21.249 1.00 98.00 184 ALA A N 1
ATOM 1387 C CA . ALA A 1 184 ? 4.372 -11.981 -20.509 1.00 98.00 184 ALA A CA 1
ATOM 1388 C C . ALA A 1 184 ? 3.395 -10.830 -20.813 1.00 98.00 184 ALA A C 1
ATOM 1390 O O . ALA A 1 184 ? 2.201 -11.047 -20.974 1.00 98.00 184 ALA A O 1
ATOM 1391 N N . CYS A 1 185 ? 3.911 -9.612 -20.983 1.00 97.25 185 CYS A N 1
ATOM 1392 C CA . CYS A 1 185 ? 3.118 -8.445 -21.349 1.00 97.25 185 CYS A CA 1
ATOM 1393 C C . CYS A 1 185 ? 2.575 -8.566 -22.781 1.00 97.25 185 CYS A C 1
ATOM 1395 O O . CYS A 1 185 ? 1.438 -8.182 -23.032 1.00 97.25 185 CYS A O 1
ATOM 1397 N N . LEU A 1 186 ? 3.352 -9.132 -23.714 1.00 97.75 186 LEU A N 1
ATOM 1398 C CA . LEU A 1 186 ? 2.888 -9.423 -25.074 1.00 97.75 186 LEU A CA 1
ATOM 1399 C C . LEU A 1 186 ? 1.783 -10.491 -25.094 1.00 97.75 186 LEU A C 1
ATOM 1401 O O . LEU A 1 186 ? 0.807 -10.332 -25.820 1.00 97.75 186 LEU A O 1
ATOM 1405 N N . LYS A 1 187 ? 1.919 -11.564 -24.303 1.00 98.31 187 LYS A N 1
ATOM 1406 C CA . LYS A 1 187 ? 0.878 -12.597 -24.164 1.00 98.31 187 LYS A CA 1
ATOM 1407 C C . LYS A 1 187 ? -0.417 -12.015 -23.589 1.00 98.31 187 LYS A C 1
ATOM 1409 O O . LYS A 1 187 ? -1.474 -12.222 -24.172 1.00 98.31 187 LYS A O 1
ATOM 1414 N N . ALA A 1 188 ? -0.320 -11.229 -22.516 1.00 97.94 188 ALA A N 1
ATOM 1415 C CA . ALA A 1 188 ? -1.468 -10.566 -21.904 1.00 97.94 188 ALA A CA 1
ATOM 1416 C C . ALA A 1 188 ? -2.197 -9.623 -22.878 1.00 97.94 188 ALA A C 1
ATOM 1418 O O . ALA A 1 188 ? -3.417 -9.689 -22.993 1.00 97.94 188 ALA A O 1
ATOM 1419 N N . LYS A 1 189 ? -1.448 -8.804 -23.631 1.00 97.94 189 LYS A N 1
ATOM 1420 C CA . LYS A 1 189 ? -1.996 -7.938 -24.689 1.00 97.94 189 LYS A CA 1
ATOM 1421 C C . LYS A 1 189 ? -2.742 -8.753 -25.751 1.00 97.94 189 LYS A C 1
ATOM 1423 O O . LYS A 1 189 ? -3.915 -8.493 -25.976 1.00 97.94 189 LYS A O 1
ATOM 1428 N N . LYS A 1 190 ? -2.128 -9.817 -26.288 1.00 98.12 190 LYS A N 1
ATOM 1429 C CA . LYS A 1 190 ? -2.764 -10.708 -27.280 1.00 98.12 190 LYS A CA 1
ATOM 1430 C C . LYS A 1 190 ? -4.063 -11.357 -26.797 1.00 98.12 190 LYS A C 1
ATOM 1432 O O . LYS A 1 190 ? -4.959 -11.569 -27.609 1.00 98.12 190 LYS A O 1
ATOM 1437 N N . LEU A 1 191 ? -4.165 -11.688 -25.508 1.00 98.06 191 LEU A N 1
ATOM 1438 C CA . LEU A 1 191 ? -5.406 -12.207 -24.935 1.00 98.06 191 LEU A CA 1
ATOM 1439 C C . LEU A 1 191 ? -6.496 -11.126 -24.948 1.00 98.06 191 LEU A C 1
ATOM 1441 O O . LEU A 1 191 ? -7.568 -11.361 -25.497 1.00 98.06 191 LEU A O 1
ATOM 1445 N N . LEU A 1 192 ? -6.202 -9.920 -24.451 1.00 97.81 192 LEU A N 1
ATOM 1446 C CA . LEU A 1 192 ? -7.138 -8.786 -24.492 1.00 97.81 192 LEU A CA 1
ATOM 1447 C C . LEU A 1 192 ? -7.532 -8.410 -25.934 1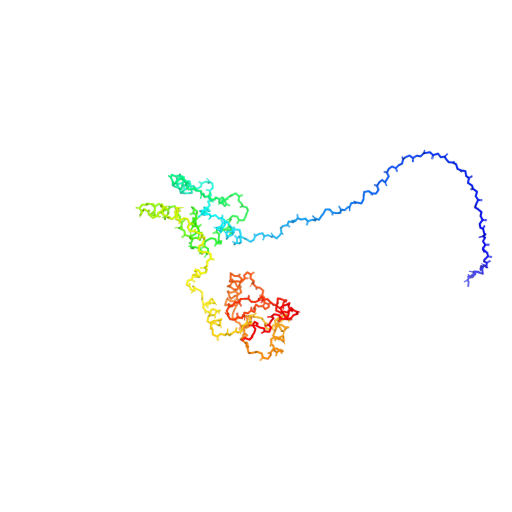.00 97.81 192 LEU A C 1
ATOM 1449 O O . LEU A 1 192 ? -8.704 -8.147 -26.197 1.00 97.81 192 LEU A O 1
ATOM 1453 N N . ASP A 1 193 ? -6.592 -8.476 -26.882 1.00 97.69 193 ASP A N 1
ATOM 1454 C CA . ASP A 1 193 ? -6.852 -8.262 -28.312 1.00 97.69 193 ASP A CA 1
ATOM 1455 C C . ASP A 1 193 ? -7.882 -9.273 -28.863 1.00 97.69 193 ASP A C 1
ATOM 1457 O O . ASP A 1 193 ? -8.739 -8.902 -29.665 1.00 97.69 193 ASP A O 1
ATOM 1461 N N . SER A 1 194 ? -7.852 -10.541 -28.419 1.00 97.62 194 SER A N 1
ATOM 1462 C CA . SER A 1 194 ? -8.833 -11.558 -28.848 1.00 97.62 194 SER A CA 1
ATOM 1463 C C . SER A 1 194 ? -10.245 -11.349 -28.291 1.00 97.62 194 SER A C 1
ATOM 1465 O O . SER A 1 194 ? -11.207 -11.792 -28.914 1.00 97.62 194 SER A O 1
ATOM 1467 N N . TYR A 1 195 ? -10.380 -10.604 -27.190 1.00 97.19 195 TYR A N 1
ATOM 1468 C CA . TYR A 1 195 ? -11.668 -10.117 -26.682 1.00 97.19 195 TYR A CA 1
ATOM 1469 C C . TYR A 1 195 ? -12.169 -8.862 -27.418 1.00 97.19 195 TYR A C 1
ATOM 1471 O O . TYR A 1 195 ? -13.264 -8.384 -27.135 1.00 97.19 195 TYR A O 1
ATOM 1479 N N . GLN A 1 196 ? -11.389 -8.323 -28.364 1.00 96.75 196 GLN A N 1
ATOM 1480 C CA . GLN A 1 196 ? -11.711 -7.125 -29.151 1.00 96.75 196 GLN A CA 1
ATOM 1481 C C . GLN A 1 196 ? -11.989 -5.869 -28.297 1.00 96.75 196 GLN A C 1
ATOM 1483 O O . GLN A 1 196 ? -12.689 -4.952 -28.730 1.00 96.75 196 GLN A O 1
ATOM 1488 N N . VAL A 1 197 ? -11.425 -5.807 -27.085 1.00 95.06 197 VAL A N 1
ATOM 1489 C CA . VAL A 1 197 ? -11.608 -4.688 -26.151 1.00 95.06 197 VAL A CA 1
ATOM 1490 C C . VAL A 1 197 ? -10.511 -3.635 -26.286 1.00 95.06 197 VAL A C 1
ATOM 1492 O O . VAL A 1 197 ? -9.342 -3.946 -26.504 1.00 95.06 197 VAL A O 1
ATOM 1495 N N . ALA A 1 198 ? -10.876 -2.365 -26.105 1.00 95.19 198 ALA A N 1
ATOM 1496 C CA . ALA A 1 198 ? -9.915 -1.268 -26.036 1.00 95.19 198 ALA A CA 1
ATOM 1497 C C . ALA A 1 198 ? -9.269 -1.189 -24.641 1.00 95.19 198 ALA A C 1
ATOM 1499 O O . ALA A 1 198 ? -9.968 -1.212 -23.626 1.00 95.19 198 ALA A O 1
ATOM 1500 N N . TYR A 1 199 ? -7.943 -1.042 -24.589 1.00 97.31 199 TYR A N 1
ATOM 1501 C CA . TYR A 1 199 ? -7.181 -0.895 -23.348 1.00 97.31 199 TYR A CA 1
ATOM 1502 C C . TYR A 1 199 ? -6.023 0.099 -23.498 1.00 97.31 199 TYR A C 1
ATOM 1504 O O . TYR A 1 199 ? -5.428 0.244 -24.566 1.00 97.31 199 TYR A O 1
ATOM 1512 N N . THR A 1 200 ? -5.677 0.764 -22.398 1.00 97.19 200 THR A N 1
ATOM 1513 C CA . THR A 1 200 ? -4.535 1.683 -22.317 1.00 97.19 200 THR A CA 1
ATOM 1514 C C . THR A 1 200 ? -3.274 0.902 -21.955 1.00 97.19 200 THR A C 1
ATOM 1516 O O . THR A 1 200 ? -3.279 0.106 -21.018 1.00 97.19 200 THR A O 1
ATOM 1519 N N . VAL A 1 201 ? -2.165 1.136 -22.658 1.00 96.31 201 VAL A N 1
ATOM 1520 C CA . VAL A 1 201 ? -0.860 0.537 -22.330 1.00 96.31 201 VAL A CA 1
ATOM 1521 C C . VAL A 1 201 ? 0.051 1.585 -21.711 1.00 96.31 201 VAL A C 1
ATOM 1523 O O . VAL A 1 201 ? 0.320 2.612 -22.326 1.00 96.31 201 VAL A O 1
ATOM 1526 N N . VAL A 1 202 ? 0.603 1.281 -20.537 1.00 95.69 202 VAL A N 1
ATOM 1527 C CA . VAL A 1 202 ? 1.653 2.086 -19.905 1.00 95.69 202 VAL A CA 1
ATOM 1528 C C . VAL A 1 202 ? 2.963 1.307 -19.989 1.00 95.69 202 VAL A C 1
ATOM 1530 O O . VAL A 1 202 ? 3.180 0.360 -19.234 1.00 95.69 202 VAL A O 1
ATOM 1533 N N . ASN A 1 203 ? 3.831 1.681 -20.931 1.00 94.31 203 ASN A N 1
ATOM 1534 C CA . ASN A 1 203 ? 5.181 1.122 -21.027 1.00 94.31 203 ASN A CA 1
ATOM 1535 C C . ASN A 1 203 ? 6.083 1.856 -20.026 1.00 94.31 203 ASN A C 1
ATOM 1537 O O . ASN A 1 203 ? 6.479 2.996 -20.257 1.00 94.31 203 ASN A O 1
ATOM 1541 N N . ILE A 1 204 ? 6.361 1.210 -18.897 1.00 92.50 204 ILE A N 1
ATOM 1542 C CA . ILE A 1 204 ? 7.108 1.781 -17.768 1.00 92.50 204 ILE A CA 1
ATOM 1543 C C . ILE A 1 204 ? 8.582 2.008 -18.134 1.00 92.50 204 ILE A C 1
ATOM 1545 O O . ILE A 1 204 ? 9.188 2.969 -17.688 1.00 92.50 204 ILE A O 1
ATOM 1549 N N . ASP A 1 205 ? 9.148 1.149 -18.981 1.00 90.12 205 ASP A N 1
ATOM 1550 C CA . ASP A 1 205 ? 10.538 1.207 -19.452 1.00 90.12 205 ASP A CA 1
ATOM 1551 C C . ASP A 1 205 ? 10.803 2.251 -20.549 1.00 90.12 205 ASP A C 1
ATOM 1553 O O . ASP A 1 205 ? 11.937 2.377 -21.000 1.00 90.12 205 ASP A O 1
ATOM 1557 N N . LEU A 1 206 ? 9.768 2.966 -21.003 1.00 89.94 206 LEU A N 1
ATOM 1558 C CA . LEU A 1 206 ? 9.895 4.098 -21.931 1.00 89.94 206 LEU A CA 1
ATOM 1559 C C . LEU A 1 206 ? 9.762 5.458 -21.225 1.00 89.94 206 LEU A C 1
ATOM 1561 O O . LEU A 1 206 ? 9.781 6.493 -21.890 1.00 89.94 206 LEU A O 1
ATOM 1565 N N . ARG A 1 207 ? 9.598 5.450 -19.899 1.00 87.75 207 ARG A N 1
ATOM 1566 C CA . ARG A 1 207 ? 9.761 6.625 -19.038 1.00 87.75 207 ARG A CA 1
ATOM 1567 C C . ARG A 1 207 ? 11.218 6.730 -18.595 1.00 87.75 207 ARG A C 1
ATOM 1569 O O . ARG A 1 207 ? 12.000 5.801 -18.801 1.00 87.75 207 ARG A O 1
ATOM 1576 N N . ASP A 1 208 ? 11.578 7.854 -17.996 1.00 86.94 208 ASP A N 1
ATOM 1577 C CA . ASP A 1 208 ? 12.823 7.964 -17.246 1.00 86.94 208 ASP A CA 1
ATOM 1578 C C . ASP A 1 208 ? 12.857 6.977 -16.061 1.00 86.94 208 ASP A C 1
ATOM 1580 O O . ASP A 1 208 ? 11.843 6.407 -15.642 1.00 86.94 208 ASP A O 1
ATOM 1584 N N . GLU A 1 209 ? 14.066 6.702 -15.573 1.00 78.88 209 GLU A N 1
ATOM 1585 C CA . GLU A 1 209 ? 14.319 5.626 -14.608 1.00 78.88 209 GLU A CA 1
ATOM 1586 C C . GLU A 1 209 ? 13.678 5.893 -13.235 1.00 78.88 209 GLU A C 1
ATOM 1588 O O . GLU A 1 209 ? 13.246 4.950 -12.567 1.00 78.88 209 GLU A O 1
ATOM 1593 N N . GLU A 1 210 ? 13.568 7.168 -12.852 1.00 76.56 210 GLU A N 1
ATOM 1594 C CA . GLU A 1 210 ? 12.942 7.638 -11.613 1.00 76.56 210 GLU A CA 1
ATOM 1595 C C . GLU A 1 210 ? 11.425 7.387 -11.665 1.00 76.56 210 GLU A C 1
ATOM 1597 O O . GLU A 1 210 ? 10.938 6.499 -10.954 1.00 76.56 210 GLU A O 1
ATOM 1602 N N . ASP A 1 211 ? 10.713 8.004 -12.619 1.00 82.62 211 ASP A N 1
ATOM 1603 C CA . ASP A 1 211 ? 9.280 7.774 -12.886 1.00 82.62 211 ASP A CA 1
ATOM 1604 C C . ASP A 1 211 ? 8.946 6.272 -12.994 1.00 82.62 211 ASP A C 1
ATOM 1606 O O . ASP A 1 211 ? 7.958 5.772 -12.443 1.00 82.62 211 ASP A O 1
ATOM 1610 N N . GLY A 1 212 ? 9.774 5.521 -13.729 1.00 86.56 212 GLY A N 1
ATOM 1611 C CA . GLY A 1 212 ? 9.564 4.098 -13.974 1.00 86.56 212 GLY A CA 1
ATOM 1612 C C . GLY A 1 212 ? 9.693 3.243 -12.709 1.00 86.56 212 GLY A C 1
ATOM 1613 O O . GLY A 1 212 ? 8.889 2.330 -12.483 1.00 86.56 212 GLY A O 1
ATOM 1614 N N . SER A 1 213 ? 10.684 3.531 -11.862 1.00 85.50 213 SER A N 1
ATOM 1615 C CA . SER A 1 213 ? 10.901 2.836 -10.587 1.00 85.50 213 SER A CA 1
ATOM 1616 C C . SER A 1 213 ? 9.815 3.167 -9.560 1.00 85.50 213 SER A C 1
ATOM 1618 O O . SER A 1 213 ? 9.359 2.290 -8.813 1.00 85.50 213 SER A O 1
ATOM 1620 N N . GLU A 1 214 ? 9.347 4.412 -9.554 1.00 88.94 214 GLU A N 1
ATOM 1621 C CA . GLU A 1 214 ? 8.274 4.883 -8.685 1.00 88.94 214 GLU A CA 1
ATOM 1622 C C . GLU A 1 214 ? 6.925 4.277 -9.041 1.00 88.94 214 GLU A C 1
ATOM 1624 O O . GLU A 1 214 ? 6.251 3.761 -8.152 1.00 88.94 214 GLU A O 1
ATOM 1629 N N . ILE A 1 215 ? 6.553 4.246 -10.327 1.00 91.50 215 ILE A N 1
ATOM 1630 C CA . ILE A 1 215 ? 5.323 3.581 -10.782 1.00 91.50 215 ILE A CA 1
ATOM 1631 C C . ILE A 1 215 ? 5.321 2.114 -10.333 1.00 91.50 215 ILE A C 1
ATOM 1633 O O . ILE A 1 215 ? 4.311 1.627 -9.832 1.00 91.50 215 ILE A O 1
ATOM 1637 N N . LEU A 1 216 ? 6.449 1.405 -10.441 1.00 90.88 216 LEU A N 1
ATOM 1638 C CA . LEU A 1 216 ? 6.552 0.014 -9.981 1.00 90.88 216 LEU A CA 1
ATOM 1639 C C . LEU A 1 216 ? 6.422 -0.117 -8.461 1.00 90.88 216 LEU A C 1
ATOM 1641 O O . LEU A 1 216 ? 5.760 -1.039 -7.987 1.00 90.88 216 LEU A O 1
ATOM 1645 N N . SER A 1 217 ? 7.023 0.801 -7.704 1.00 85.56 217 SER A N 1
ATOM 1646 C CA . SER A 1 217 ? 6.930 0.832 -6.238 1.00 85.56 217 SER A CA 1
ATOM 1647 C C . SER A 1 217 ? 5.513 1.187 -5.769 1.00 85.56 217 SER A C 1
ATOM 1649 O O . SER A 1 217 ? 5.020 0.635 -4.787 1.00 85.56 217 SER A O 1
ATOM 1651 N N . TYR A 1 218 ? 4.817 2.045 -6.515 1.00 89.44 218 TYR A N 1
ATOM 1652 C CA . TYR A 1 218 ? 3.426 2.394 -6.275 1.00 89.44 218 TYR A CA 1
ATOM 1653 C C . TYR A 1 218 ? 2.469 1.241 -6.599 1.00 89.44 218 TYR A C 1
ATOM 1655 O O . TYR A 1 218 ? 1.572 0.935 -5.815 1.00 89.44 218 TYR A O 1
ATOM 1663 N N . LEU A 1 219 ? 2.681 0.549 -7.722 1.00 89.12 219 LEU A N 1
ATOM 1664 C CA . LEU A 1 219 ? 1.932 -0.659 -8.072 1.00 89.12 219 LEU A CA 1
ATOM 1665 C C . LEU A 1 219 ? 2.151 -1.773 -7.038 1.00 89.12 219 LEU A C 1
ATOM 1667 O O . LEU A 1 219 ? 1.190 -2.443 -6.662 1.00 89.12 219 LEU A O 1
ATOM 1671 N N . GLU A 1 220 ? 3.373 -1.929 -6.523 1.00 88.31 220 GLU A N 1
ATOM 1672 C CA . GLU A 1 220 ? 3.681 -2.844 -5.421 1.00 88.31 220 GLU A CA 1
ATOM 1673 C C . GLU A 1 220 ? 2.900 -2.487 -4.150 1.00 88.31 220 GLU A C 1
ATOM 1675 O O . GLU A 1 220 ? 2.242 -3.359 -3.587 1.00 88.31 220 GLU A O 1
ATOM 1680 N N . LEU A 1 221 ? 2.874 -1.210 -3.755 1.00 83.38 221 LEU A N 1
ATOM 1681 C CA . LEU A 1 221 ? 2.088 -0.732 -2.613 1.00 83.38 221 LEU A CA 1
ATOM 1682 C C . LEU A 1 221 ? 0.572 -0.926 -2.810 1.00 83.38 221 LEU A C 1
ATOM 1684 O O . LEU A 1 221 ? -0.116 -1.351 -1.885 1.00 83.38 221 LEU A O 1
ATOM 1688 N N . ARG A 1 222 ? 0.045 -0.624 -4.005 1.00 82.31 222 ARG A N 1
ATOM 1689 C CA . ARG A 1 222 ? -1.397 -0.669 -4.307 1.00 82.31 222 ARG A CA 1
ATOM 1690 C C . ARG A 1 222 ? -1.935 -2.090 -4.499 1.00 82.31 222 ARG A C 1
ATOM 1692 O O . ARG A 1 222 ? -3.101 -2.332 -4.209 1.00 82.31 222 ARG A O 1
ATOM 1699 N N . THR A 1 223 ? -1.128 -3.008 -5.034 1.00 86.75 223 THR A N 1
ATOM 1700 C CA . THR A 1 223 ? -1.597 -4.332 -5.506 1.00 86.75 223 THR A CA 1
ATOM 1701 C C . THR A 1 223 ? -0.862 -5.520 -4.885 1.00 86.75 223 THR A C 1
ATOM 1703 O O . THR A 1 223 ? -1.201 -6.667 -5.168 1.00 86.75 223 THR A O 1
ATOM 1706 N N . GLY A 1 224 ? 0.182 -5.272 -4.089 1.00 84.00 224 GLY A N 1
ATOM 1707 C CA . GLY A 1 224 ? 1.132 -6.294 -3.646 1.00 84.00 224 GLY A CA 1
ATOM 1708 C C . GLY A 1 224 ? 2.072 -6.796 -4.752 1.00 84.00 224 GLY A C 1
ATOM 1709 O O . GLY A 1 224 ? 2.797 -7.765 -4.535 1.00 84.00 224 GLY A O 1
ATOM 1710 N N . ARG A 1 225 ? 2.055 -6.193 -5.955 1.00 85.19 225 ARG A N 1
ATOM 1711 C CA . ARG A 1 225 ? 2.762 -6.698 -7.146 1.00 85.19 225 ARG A CA 1
ATOM 1712 C C . ARG A 1 225 ? 3.614 -5.624 -7.829 1.00 85.19 225 ARG A C 1
ATOM 1714 O O . ARG A 1 225 ? 3.101 -4.754 -8.528 1.00 85.19 225 ARG A O 1
ATOM 1721 N N . ARG A 1 226 ? 4.940 -5.762 -7.700 1.00 87.31 226 ARG A N 1
ATOM 1722 C CA . ARG A 1 226 ? 5.957 -4.998 -8.457 1.00 87.31 226 ARG A CA 1
ATOM 1723 C C . ARG A 1 226 ? 6.195 -5.537 -9.881 1.00 87.31 226 ARG A C 1
ATOM 1725 O O . ARG A 1 226 ? 6.953 -4.954 -10.653 1.00 87.31 226 ARG A O 1
ATOM 1732 N N . SER A 1 227 ? 5.644 -6.704 -10.215 1.00 91.75 227 SER A N 1
ATOM 1733 C CA . SER A 1 227 ? 5.883 -7.388 -11.490 1.00 91.75 227 SER A CA 1
ATOM 1734 C C . SER A 1 227 ? 5.047 -6.810 -12.637 1.00 91.75 227 SER A C 1
ATOM 1736 O O . SER A 1 227 ? 3.996 -6.208 -12.432 1.00 91.75 227 SER A O 1
ATOM 1738 N N . VAL A 1 228 ? 5.527 -7.019 -13.867 1.00 96.62 228 VAL A N 1
ATOM 1739 C CA . VAL A 1 228 ? 4.801 -6.703 -15.105 1.00 96.62 228 VAL A CA 1
ATOM 1740 C C . VAL A 1 228 ? 4.504 -7.983 -15.907 1.00 96.62 228 VAL A C 1
ATOM 1742 O O . VAL A 1 228 ? 5.342 -8.887 -15.919 1.00 96.62 228 VAL A O 1
ATOM 1745 N N . PRO A 1 229 ? 3.365 -8.068 -16.621 1.00 97.62 229 PRO A N 1
ATOM 1746 C CA . PRO A 1 229 ? 2.313 -7.056 -16.684 1.00 97.62 229 PRO A CA 1
ATOM 1747 C C . PRO A 1 229 ? 1.533 -6.961 -15.366 1.00 97.62 229 PRO A C 1
ATOM 1749 O O . PRO A 1 229 ? 1.382 -7.963 -14.675 1.00 97.62 229 PRO A O 1
ATOM 1752 N N . ASN A 1 230 ? 1.033 -5.768 -15.048 1.00 97.69 230 ASN A N 1
ATOM 1753 C CA . ASN A 1 230 ? 0.011 -5.558 -14.024 1.00 97.69 230 ASN A CA 1
ATOM 1754 C C . ASN A 1 230 ? -1.214 -4.968 -14.732 1.00 97.69 230 ASN A C 1
ATOM 1756 O O . ASN A 1 230 ? -1.136 -3.904 -15.355 1.00 97.69 230 ASN A O 1
ATOM 1760 N N . VAL A 1 231 ? -2.301 -5.731 -14.741 1.00 97.81 231 VAL A N 1
ATOM 1761 C CA . VAL A 1 231 ? -3.514 -5.468 -15.508 1.00 97.81 231 VAL A CA 1
ATOM 1762 C C . VAL A 1 231 ? -4.593 -4.991 -14.551 1.00 97.81 231 VAL A C 1
ATOM 1764 O O . VAL A 1 231 ? -4.819 -5.585 -13.497 1.00 97.81 231 VAL A O 1
ATOM 1767 N N . PHE A 1 232 ? -5.268 -3.917 -14.937 1.00 97.88 232 PHE A N 1
ATOM 1768 C CA . PHE A 1 232 ? -6.373 -3.336 -14.196 1.00 97.88 232 PHE A CA 1
ATOM 1769 C C . PHE A 1 232 ? -7.629 -3.303 -15.049 1.00 97.88 232 PHE A C 1
ATOM 1771 O O . PHE A 1 232 ? -7.565 -3.024 -16.248 1.00 97.88 232 PHE A O 1
ATOM 1778 N N . VAL A 1 233 ? -8.770 -3.512 -14.400 1.00 96.69 233 VAL A N 1
ATOM 1779 C CA . VAL A 1 233 ? -10.098 -3.347 -14.984 1.00 96.69 233 VAL A CA 1
ATOM 1780 C C . VAL A 1 233 ? -10.945 -2.524 -14.017 1.00 96.69 233 VAL A C 1
ATOM 1782 O O . VAL A 1 233 ? -11.024 -2.834 -12.833 1.00 96.69 233 VAL A O 1
ATOM 1785 N N . ARG A 1 234 ? -11.552 -1.438 -14.510 1.00 94.38 234 ARG A N 1
ATOM 1786 C CA . ARG A 1 234 ? -12.345 -0.467 -13.728 1.00 94.38 234 ARG A CA 1
ATOM 1787 C C . ARG A 1 234 ? -11.605 0.092 -12.497 1.00 94.38 234 ARG A C 1
ATOM 1789 O O . ARG A 1 234 ? -12.218 0.362 -11.472 1.00 94.38 234 ARG A O 1
ATOM 1796 N N . GLY A 1 235 ? -10.286 0.264 -12.602 1.00 91.69 235 GLY A N 1
ATOM 1797 C CA . GLY A 1 235 ? -9.431 0.752 -11.514 1.00 91.69 235 GLY A CA 1
ATOM 1798 C C . GLY A 1 235 ? -8.969 -0.317 -10.514 1.00 91.69 235 GLY A C 1
ATOM 1799 O O . GLY A 1 235 ? -8.083 -0.031 -9.711 1.00 91.69 235 GLY A O 1
ATOM 1800 N N . GLU A 1 236 ? -9.476 -1.548 -10.594 1.00 94.06 236 GLU A N 1
ATOM 1801 C CA . GLU A 1 236 ? -9.067 -2.660 -9.730 1.00 94.06 236 GLU A CA 1
ATOM 1802 C C . GLU A 1 236 ? -8.039 -3.561 -10.413 1.00 94.06 236 GLU A C 1
ATOM 1804 O O . GLU A 1 236 ? -8.118 -3.805 -11.618 1.00 94.06 236 GLU A O 1
ATOM 1809 N N . SER A 1 237 ? -7.054 -4.049 -9.654 1.00 95.56 237 SER A N 1
ATOM 1810 C CA . SER A 1 237 ? -6.022 -4.946 -10.186 1.00 95.56 237 SER A CA 1
ATOM 1811 C C . SER A 1 237 ? -6.589 -6.349 -10.365 1.00 95.56 237 SER A C 1
ATOM 1813 O O . SER A 1 237 ? -7.002 -6.988 -9.400 1.00 95.56 237 SER A O 1
ATOM 1815 N N . VAL A 1 238 ? -6.574 -6.841 -11.604 1.00 95.25 238 VAL A N 1
ATOM 1816 C CA . VAL A 1 238 ? -6.992 -8.210 -11.948 1.00 95.25 238 VAL A CA 1
ATOM 1817 C C . VAL A 1 238 ? -5.806 -9.179 -12.012 1.00 95.25 238 VAL A C 1
ATOM 1819 O O . VAL A 1 238 ? -5.994 -10.377 -12.198 1.00 95.25 238 VAL A O 1
ATOM 1822 N N . GLY A 1 239 ? -4.585 -8.669 -11.822 1.00 95.25 239 GLY A N 1
ATOM 1823 C CA . GLY A 1 239 ? -3.360 -9.453 -11.710 1.00 95.25 239 GLY A CA 1
ATOM 1824 C C . GLY A 1 239 ? -2.416 -9.299 -12.901 1.00 95.25 239 GLY A C 1
ATOM 1825 O O . GLY A 1 239 ? -2.366 -8.258 -13.552 1.00 95.25 239 GLY A O 1
ATOM 1826 N N . GLY A 1 240 ? -1.596 -10.320 -13.141 1.00 96.81 240 GLY A N 1
ATOM 1827 C CA . GLY A 1 240 ? -0.635 -10.367 -14.236 1.00 96.81 240 GLY A CA 1
ATOM 1828 C C . GLY A 1 240 ? -1.072 -11.295 -15.362 1.00 96.81 240 GLY A C 1
ATOM 1829 O O . GLY A 1 240 ? -2.251 -11.582 -15.541 1.00 96.81 240 GLY A O 1
ATOM 1830 N N . ASN A 1 241 ? -0.100 -11.763 -16.152 1.00 97.56 241 ASN A N 1
ATOM 1831 C CA . ASN A 1 241 ? -0.382 -12.609 -17.312 1.00 97.56 241 ASN A CA 1
ATOM 1832 C C . ASN A 1 241 ? -1.092 -13.912 -16.922 1.00 97.56 241 ASN A C 1
ATOM 1834 O O . ASN A 1 241 ? -2.013 -14.320 -17.619 1.00 97.56 241 ASN A O 1
ATOM 1838 N N . GLU A 1 242 ? -0.626 -14.581 -15.868 1.00 97.19 242 GLU A N 1
ATOM 1839 C CA . GLU A 1 242 ? -1.178 -15.868 -15.433 1.00 97.19 242 GLU A CA 1
ATOM 1840 C C . GLU A 1 242 ? -2.614 -15.689 -14.940 1.00 97.19 242 GLU A C 1
ATOM 1842 O O . GLU A 1 242 ? -3.506 -16.329 -15.482 1.00 97.19 242 GLU A O 1
ATOM 1847 N N . ASP A 1 243 ? -2.868 -14.721 -14.053 1.00 97.75 243 ASP A N 1
ATOM 1848 C CA . ASP A 1 243 ? -4.200 -14.465 -13.493 1.00 97.75 243 ASP A CA 1
ATOM 1849 C C . ASP A 1 243 ? -5.268 -14.248 -14.577 1.00 97.75 243 ASP A C 1
ATOM 1851 O O . ASP A 1 243 ? -6.328 -14.869 -14.527 1.00 97.75 243 ASP A O 1
ATOM 1855 N N . ILE A 1 244 ? -4.991 -13.432 -15.605 1.00 97.56 244 ILE A N 1
ATOM 1856 C CA . ILE A 1 244 ? -5.978 -13.195 -16.671 1.00 97.56 244 ILE A CA 1
ATOM 1857 C C . ILE A 1 244 ? -6.164 -14.411 -17.591 1.00 97.56 244 ILE A C 1
ATOM 1859 O O . ILE A 1 244 ? -7.278 -14.656 -18.041 1.00 97.56 244 ILE A O 1
ATOM 1863 N N . HIS A 1 245 ? -5.120 -15.212 -17.841 1.00 98.38 245 HIS A N 1
ATOM 1864 C CA . HIS A 1 245 ? -5.279 -16.469 -18.585 1.00 98.38 245 HIS A CA 1
ATOM 1865 C C . HIS A 1 245 ? -6.030 -17.512 -17.746 1.00 98.38 245 HIS A C 1
ATOM 1867 O O . HIS A 1 245 ? -6.677 -18.400 -18.296 1.00 98.38 245 HIS A O 1
ATOM 1873 N N . ASP A 1 246 ? -5.934 -17.454 -16.420 1.00 97.81 246 ASP A N 1
ATOM 1874 C CA . ASP A 1 246 ? -6.659 -18.335 -15.508 1.00 97.81 246 ASP A CA 1
ATOM 1875 C C . ASP A 1 246 ? -8.145 -17.948 -15.455 1.00 97.81 246 ASP A C 1
ATOM 1877 O O . ASP A 1 246 ? -9.001 -18.828 -15.538 1.00 97.81 246 ASP A O 1
ATOM 1881 N N . MET A 1 247 ? -8.458 -16.646 -15.444 1.00 97.56 247 MET A N 1
ATOM 1882 C CA . MET A 1 247 ? -9.824 -16.124 -15.607 1.00 97.56 247 MET A CA 1
ATOM 1883 C C . MET A 1 247 ? -10.431 -16.454 -16.980 1.00 97.56 247 MET A C 1
ATOM 1885 O O . MET A 1 247 ? -11.616 -16.770 -17.062 1.00 97.56 247 MET A O 1
ATOM 1889 N N . ASP A 1 248 ? -9.637 -16.412 -18.054 1.00 97.94 248 ASP A N 1
ATOM 1890 C CA . ASP A 1 248 ? -10.044 -16.830 -19.406 1.00 97.94 248 ASP A CA 1
ATOM 1891 C C . ASP A 1 248 ? -10.434 -18.316 -19.433 1.00 97.94 248 ASP A C 1
ATOM 1893 O O . ASP A 1 248 ? -11.565 -18.660 -19.778 1.00 97.94 248 ASP A O 1
ATOM 1897 N N . ARG A 1 249 ? -9.557 -19.200 -18.932 1.00 97.88 249 ARG A N 1
ATOM 1898 C CA . ARG A 1 249 ? -9.842 -20.645 -18.831 1.00 97.88 249 ARG A CA 1
ATOM 1899 C C . ARG A 1 249 ? -11.004 -20.972 -17.887 1.00 97.88 249 ARG A C 1
ATOM 1901 O O . ARG A 1 249 ? -11.660 -21.993 -18.077 1.00 97.88 249 ARG A O 1
ATOM 1908 N N . ALA A 1 250 ? -11.264 -20.128 -16.888 1.00 96.88 250 ALA A N 1
ATOM 1909 C CA . ALA A 1 250 ? -12.425 -20.227 -16.004 1.00 96.88 250 ALA A CA 1
ATOM 1910 C C . ALA A 1 250 ? -13.716 -19.626 -16.602 1.00 96.88 250 ALA A C 1
ATOM 1912 O O . ALA A 1 250 ? -14.778 -19.751 -15.994 1.00 96.88 250 ALA A O 1
ATOM 1913 N N . GLY A 1 251 ? -13.644 -18.958 -17.760 1.00 95.94 251 GLY A N 1
ATOM 1914 C CA . GLY A 1 251 ? -14.768 -18.264 -18.394 1.00 95.94 251 GLY A CA 1
ATOM 1915 C C . GLY A 1 251 ? -15.207 -16.970 -17.694 1.00 95.94 251 GLY A C 1
ATOM 1916 O O . GLY A 1 251 ? -16.213 -16.382 -18.084 1.00 95.94 251 GLY A O 1
ATOM 1917 N N . SER A 1 252 ? -14.478 -16.505 -16.674 1.00 95.69 252 SER A N 1
ATOM 1918 C CA . SER A 1 252 ? -14.825 -15.312 -15.889 1.00 95.69 252 SER A CA 1
ATOM 1919 C C . SER A 1 252 ? -14.256 -14.009 -16.457 1.00 95.69 252 SER A C 1
ATOM 1921 O O . SER A 1 252 ? -14.753 -12.936 -16.113 1.00 95.69 252 SER A O 1
ATOM 1923 N N . LEU A 1 253 ? -13.258 -14.075 -17.348 1.00 96.12 253 LEU A N 1
ATOM 1924 C CA . LEU A 1 253 ? -12.635 -12.878 -17.925 1.00 96.12 253 LEU A CA 1
ATOM 1925 C C . LEU A 1 253 ? -13.610 -12.060 -18.792 1.00 96.12 253 LEU A C 1
ATOM 1927 O O . LEU A 1 253 ? -13.604 -10.836 -18.711 1.00 96.12 253 LEU A O 1
ATOM 1931 N N . ALA A 1 254 ? -14.482 -12.712 -19.569 1.00 94.69 254 ALA A N 1
ATOM 1932 C CA . ALA A 1 254 ? -15.423 -12.037 -20.473 1.00 94.69 254 ALA A CA 1
ATOM 1933 C C . ALA A 1 254 ? -16.297 -10.998 -19.742 1.00 94.69 254 ALA A C 1
ATOM 1935 O O . ALA A 1 254 ? -16.246 -9.808 -20.048 1.00 94.69 254 ALA A O 1
ATOM 1936 N N . ALA A 1 255 ? -17.011 -11.441 -18.703 1.00 93.62 255 ALA A N 1
ATOM 1937 C CA . ALA A 1 255 ? -17.906 -10.606 -17.898 1.00 93.62 255 ALA A CA 1
ATOM 1938 C C . ALA A 1 255 ? -17.179 -9.502 -17.104 1.00 93.62 255 ALA A C 1
ATOM 1940 O O . ALA A 1 255 ? -17.803 -8.546 -16.648 1.00 93.62 255 ALA A O 1
ATOM 1941 N N . LEU A 1 256 ? -15.862 -9.631 -16.915 1.00 93.12 256 LEU A N 1
ATOM 1942 C CA . LEU A 1 256 ? -15.034 -8.609 -16.281 1.00 93.12 256 LEU A CA 1
ATOM 1943 C C . LEU A 1 256 ? -14.679 -7.485 -17.270 1.00 93.12 256 LEU A C 1
ATOM 1945 O O . LEU A 1 256 ? -14.624 -6.318 -16.876 1.00 93.12 256 LEU A O 1
ATOM 1949 N N . LEU A 1 257 ? -14.452 -7.837 -18.542 1.00 93.50 257 LEU A N 1
ATOM 1950 C CA . LEU A 1 257 ? -14.056 -6.927 -19.620 1.00 93.50 257 LEU A CA 1
ATOM 1951 C C . LEU A 1 257 ? -15.239 -6.198 -20.290 1.00 93.50 257 LEU A C 1
ATOM 1953 O O . LEU A 1 257 ? -15.024 -5.115 -20.843 1.00 93.50 257 LEU A O 1
ATOM 1957 N N . GLU A 1 258 ? -16.461 -6.740 -20.217 1.00 85.62 258 GLU A N 1
ATOM 1958 C CA . GLU A 1 258 ? -17.747 -6.074 -20.542 1.00 85.62 258 GLU A CA 1
ATOM 1959 C C . GLU A 1 258 ? -18.085 -4.923 -19.592 1.00 85.62 258 GLU A C 1
ATOM 1961 O O . GLU A 1 258 ? -18.567 -3.862 -20.046 1.00 85.62 258 GLU A O 1
#